Protein AF-A0A9W6TRW9-F1 (afdb_monomer)

Organism: NCBI:txid1490495

Structure (mmCIF, N/CA/C/O backbone):
data_AF-A0A9W6TRW9-F1
#
_entry.id   AF-A0A9W6TRW9-F1
#
loop_
_atom_site.group_PDB
_atom_site.id
_atom_site.type_symbol
_atom_site.label_atom_id
_atom_site.label_alt_id
_atom_site.label_comp_id
_atom_site.label_asym_id
_atom_site.label_entity_id
_atom_site.label_seq_id
_atom_site.pdbx_PDB_ins_code
_atom_site.Cartn_x
_atom_site.Cartn_y
_atom_site.Cartn_z
_atom_site.occupancy
_atom_site.B_iso_or_equiv
_atom_site.auth_s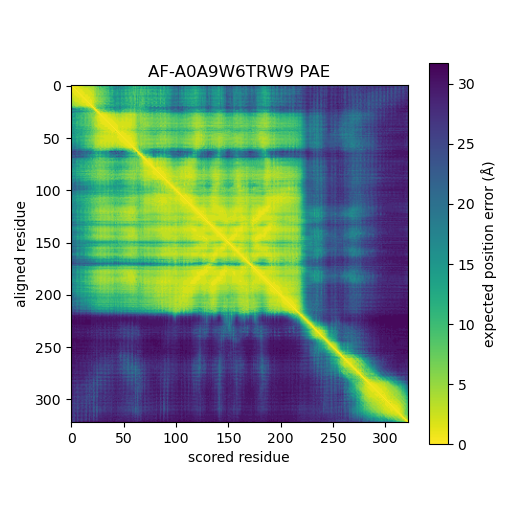eq_id
_atom_site.auth_comp_id
_atom_site.auth_asym_id
_atom_site.auth_atom_id
_atom_site.pdbx_PDB_model_num
ATOM 1 N N . MET A 1 1 ? 39.159 -7.032 -46.837 1.00 85.44 1 MET A N 1
ATOM 2 C CA . MET A 1 1 ? 39.267 -6.800 -45.375 1.00 85.44 1 MET A CA 1
ATOM 3 C C . MET A 1 1 ? 38.241 -5.804 -44.841 1.00 85.44 1 MET A C 1
ATOM 5 O O . MET A 1 1 ? 37.554 -6.158 -43.897 1.00 85.44 1 MET A O 1
ATOM 9 N N . ILE A 1 2 ? 38.084 -4.610 -45.430 1.00 93.81 2 ILE A N 1
ATOM 10 C CA . ILE A 1 2 ? 37.230 -3.541 -44.865 1.00 93.81 2 ILE A CA 1
ATOM 11 C C . ILE A 1 2 ? 35.759 -3.972 -44.709 1.00 93.81 2 ILE A C 1
ATOM 13 O O . ILE A 1 2 ? 35.215 -3.868 -43.620 1.00 93.81 2 ILE A O 1
ATOM 17 N N . ILE A 1 3 ? 35.136 -4.549 -45.741 1.00 91.06 3 ILE A N 1
ATOM 18 C CA . ILE A 1 3 ? 33.719 -4.973 -45.695 1.00 91.06 3 ILE A CA 1
ATOM 19 C C . ILE A 1 3 ? 33.460 -6.014 -44.589 1.00 91.06 3 ILE A C 1
ATOM 21 O O . ILE A 1 3 ? 32.461 -5.935 -43.880 1.00 91.06 3 ILE A O 1
ATOM 25 N N . GLY A 1 4 ? 34.392 -6.951 -44.388 1.00 93.12 4 GLY A N 1
ATOM 26 C CA . GLY A 1 4 ? 34.295 -7.951 -43.319 1.00 93.12 4 GLY A CA 1
ATOM 27 C C . GLY A 1 4 ? 34.366 -7.333 -41.920 1.00 93.12 4 GLY A C 1
ATOM 28 O O . GLY A 1 4 ? 33.622 -7.746 -41.036 1.00 93.12 4 GLY A O 1
ATOM 29 N N . ALA A 1 5 ? 35.191 -6.298 -41.735 1.00 94.69 5 ALA A N 1
ATOM 30 C CA . ALA A 1 5 ? 35.268 -5.566 -40.471 1.00 94.69 5 ALA A CA 1
ATOM 31 C C . ALA A 1 5 ? 33.961 -4.816 -40.151 1.00 94.69 5 ALA A C 1
ATOM 33 O O . ALA A 1 5 ? 33.542 -4.796 -38.998 1.00 94.69 5 ALA A O 1
ATOM 34 N N . TRP A 1 6 ? 33.279 -4.264 -41.162 1.00 96.19 6 TRP A N 1
ATOM 35 C CA . TRP A 1 6 ? 31.978 -3.602 -40.990 1.00 96.19 6 TRP A CA 1
ATOM 36 C C . TRP A 1 6 ? 30.870 -4.577 -40.577 1.00 96.19 6 TRP A C 1
ATOM 38 O O . TRP A 1 6 ? 30.125 -4.298 -39.640 1.00 96.19 6 TRP A O 1
ATOM 48 N N . ILE A 1 7 ? 30.789 -5.739 -41.232 1.00 95.19 7 ILE A N 1
ATOM 49 C CA . ILE A 1 7 ? 29.804 -6.782 -40.895 1.00 95.19 7 ILE A CA 1
ATOM 50 C C . ILE A 1 7 ? 30.050 -7.312 -39.476 1.00 95.19 7 ILE A C 1
ATOM 52 O O . ILE A 1 7 ? 29.107 -7.487 -38.704 1.00 95.19 7 ILE A O 1
ATOM 56 N N . PHE A 1 8 ? 31.318 -7.518 -39.111 1.00 95.38 8 PHE A N 1
ATOM 57 C CA . PHE A 1 8 ? 31.698 -7.977 -37.778 1.00 95.38 8 PHE A CA 1
ATOM 58 C C . PHE A 1 8 ? 31.360 -6.950 -36.688 1.00 95.38 8 PHE A C 1
ATOM 60 O O . PHE A 1 8 ? 30.762 -7.309 -35.674 1.00 95.38 8 PHE A O 1
ATOM 67 N N . ALA A 1 9 ? 31.671 -5.669 -36.914 1.00 94.75 9 ALA A N 1
ATOM 68 C CA . ALA A 1 9 ? 31.323 -4.592 -35.990 1.00 94.75 9 ALA A CA 1
ATOM 69 C C . ALA A 1 9 ? 29.803 -4.492 -35.779 1.00 94.75 9 ALA A C 1
ATOM 71 O O . ALA A 1 9 ? 29.345 -4.442 -34.639 1.00 94.75 9 ALA A O 1
ATOM 72 N N . TYR A 1 10 ? 29.019 -4.556 -36.860 1.00 96.06 10 TYR A N 1
ATOM 73 C CA . TYR A 1 10 ? 27.556 -4.550 -36.792 1.00 96.06 10 TYR A CA 1
ATOM 74 C C . TYR A 1 10 ? 27.000 -5.747 -36.001 1.00 96.06 10 TYR A C 1
ATOM 76 O O . TYR A 1 10 ? 26.107 -5.587 -35.166 1.00 96.06 10 TYR A O 1
ATOM 84 N N . GLY A 1 11 ? 27.569 -6.940 -36.207 1.00 95.69 11 GLY A N 1
ATOM 85 C CA . GLY A 1 11 ? 27.210 -8.142 -35.456 1.00 95.69 11 GLY A CA 1
ATOM 86 C C . GLY A 1 11 ? 27.431 -7.985 -33.950 1.00 95.69 11 GLY A C 1
ATOM 87 O O . GLY A 1 11 ? 26.528 -8.276 -33.166 1.00 95.69 11 GLY A O 1
ATOM 88 N N . ILE A 1 12 ? 28.591 -7.456 -33.539 1.00 96.56 12 ILE A N 1
ATOM 89 C CA . ILE A 1 12 ? 28.892 -7.197 -32.122 1.00 96.56 12 ILE A CA 1
ATOM 90 C C . ILE A 1 12 ? 27.907 -6.189 -31.528 1.00 96.56 12 ILE A C 1
ATOM 92 O O . ILE A 1 12 ? 27.376 -6.434 -30.446 1.00 96.56 12 ILE A O 1
ATOM 96 N N . THR A 1 13 ? 27.619 -5.086 -32.222 1.00 93.38 13 THR A N 1
ATOM 97 C CA . THR A 1 13 ? 26.677 -4.071 -31.726 1.00 93.38 13 THR A CA 1
ATOM 98 C C . THR A 1 13 ? 25.293 -4.661 -31.457 1.00 93.38 13 THR A C 1
ATOM 100 O O . THR A 1 13 ? 24.710 -4.386 -30.409 1.00 93.38 13 THR A O 1
ATOM 103 N N . ASN A 1 14 ? 24.790 -5.523 -32.343 1.00 92.75 14 ASN A N 1
ATOM 104 C CA . ASN A 1 14 ? 23.489 -6.167 -32.159 1.00 92.75 14 ASN A CA 1
ATOM 105 C C . ASN A 1 14 ? 23.480 -7.167 -30.997 1.00 92.75 14 ASN A C 1
ATOM 107 O O . ASN A 1 14 ? 22.511 -7.215 -30.241 1.00 92.75 14 ASN A O 1
ATOM 111 N N . VAL A 1 15 ? 24.558 -7.937 -30.815 1.00 91.88 15 VAL A N 1
ATOM 112 C CA . VAL A 1 15 ? 24.681 -8.866 -29.680 1.00 91.88 15 VAL A CA 1
ATOM 113 C C . VAL A 1 15 ? 24.738 -8.098 -28.361 1.00 91.88 15 VAL A C 1
ATOM 115 O O . VAL A 1 15 ? 24.013 -8.436 -27.427 1.00 91.88 15 VAL A O 1
ATOM 118 N N . VAL A 1 16 ? 25.528 -7.023 -28.289 1.00 87.25 16 VAL A N 1
ATOM 119 C CA . VAL A 1 16 ? 25.596 -6.161 -27.099 1.00 87.25 16 VAL A CA 1
ATOM 120 C C . VAL A 1 16 ? 24.230 -5.535 -26.810 1.00 87.25 16 VAL A C 1
ATOM 122 O O . VAL A 1 16 ? 23.775 -5.582 -25.670 1.00 87.25 16 VAL A O 1
ATOM 125 N N . ALA A 1 17 ? 23.537 -5.021 -27.830 1.00 84.62 17 ALA A N 1
ATOM 126 C CA . ALA A 1 17 ? 22.195 -4.462 -27.683 1.00 84.62 17 ALA A CA 1
ATOM 127 C C . ALA A 1 17 ? 21.163 -5.503 -27.215 1.00 84.62 17 ALA A C 1
ATOM 129 O O . ALA A 1 17 ? 20.260 -5.184 -26.444 1.00 84.62 17 ALA A O 1
ATOM 130 N N . MET A 1 18 ? 21.276 -6.758 -27.651 1.00 84.75 18 MET A N 1
ATOM 131 C CA . MET A 1 18 ? 20.405 -7.836 -27.183 1.00 84.75 18 MET A CA 1
ATOM 132 C C . MET A 1 18 ? 20.672 -8.167 -25.711 1.00 84.75 18 MET A C 1
ATOM 134 O O . MET A 1 18 ? 19.731 -8.260 -24.926 1.00 84.75 18 MET A O 1
ATOM 138 N N . VAL A 1 19 ? 21.942 -8.293 -25.316 1.00 80.12 19 VAL A N 1
ATOM 139 C CA . VAL A 1 19 ? 22.332 -8.608 -23.931 1.00 80.12 19 VAL A CA 1
ATOM 140 C C . VAL A 1 19 ? 21.886 -7.512 -22.961 1.00 80.12 19 VAL A C 1
ATOM 142 O O . VAL A 1 19 ? 21.356 -7.817 -21.892 1.00 80.12 19 VAL A O 1
ATOM 145 N N . THR A 1 20 ? 22.029 -6.238 -23.333 1.00 75.06 20 THR A N 1
ATOM 146 C CA . THR A 1 20 ? 21.571 -5.120 -22.492 1.00 75.06 20 THR A CA 1
ATOM 147 C C . THR A 1 20 ? 20.046 -5.057 -22.387 1.00 75.06 20 THR A C 1
ATOM 149 O O . THR A 1 20 ? 19.524 -4.757 -21.314 1.00 75.06 20 THR A O 1
ATOM 152 N N . ASN A 1 21 ? 19.317 -5.400 -23.455 1.00 72.25 21 ASN A N 1
ATOM 153 C CA . ASN A 1 21 ? 17.853 -5.457 -23.431 1.00 72.25 21 ASN A CA 1
ATOM 154 C C . ASN A 1 21 ? 17.305 -6.632 -22.606 1.00 72.25 21 ASN A C 1
ATOM 156 O O . ASN A 1 21 ? 16.273 -6.481 -21.951 1.00 72.25 21 ASN A O 1
ATOM 160 N N . LEU A 1 22 ? 17.985 -7.783 -22.595 1.00 67.75 22 LEU A N 1
ATOM 161 C CA . LEU A 1 22 ? 17.551 -8.956 -21.825 1.00 67.75 22 LEU A CA 1
ATOM 162 C C . LEU A 1 22 ? 17.664 -8.744 -20.307 1.00 67.75 22 LEU A C 1
ATOM 164 O O . LEU A 1 22 ? 16.814 -9.227 -19.564 1.00 67.75 22 LEU A O 1
ATOM 168 N N . ASN A 1 23 ? 18.650 -7.967 -19.850 1.00 64.88 23 ASN A N 1
ATOM 169 C CA . ASN A 1 23 ? 18.935 -7.778 -18.421 1.00 64.88 23 ASN A CA 1
ATOM 170 C C . ASN A 1 23 ? 18.448 -6.440 -17.843 1.00 64.88 23 ASN A C 1
ATOM 172 O O . ASN A 1 23 ? 18.835 -6.062 -16.735 1.00 64.88 23 ASN A O 1
ATOM 176 N N . GLY A 1 24 ? 17.563 -5.724 -18.542 1.00 64.06 24 GLY A N 1
ATOM 177 C CA . GLY A 1 24 ? 17.162 -4.371 -18.153 1.00 64.06 24 GLY A CA 1
ATOM 178 C C . GLY A 1 24 ? 16.620 -4.232 -16.719 1.00 64.06 24 GLY A C 1
ATOM 179 O O . GLY A 1 24 ? 16.828 -3.191 -16.101 1.00 64.06 24 GLY A O 1
ATOM 180 N N . SER A 1 25 ? 15.944 -5.242 -16.148 1.00 61.78 25 SER A N 1
ATOM 181 C CA . SER A 1 25 ? 15.482 -5.178 -14.745 1.00 61.78 25 SER A CA 1
ATOM 182 C C . SER A 1 25 ? 16.596 -5.387 -13.727 1.00 61.78 25 SER A C 1
ATOM 184 O O . SER A 1 25 ? 16.599 -4.730 -12.687 1.00 61.78 25 SER A O 1
ATOM 186 N N . ASP A 1 26 ? 17.532 -6.282 -14.025 1.00 67.62 26 ASP A N 1
ATOM 187 C CA . ASP A 1 26 ? 18.595 -6.665 -13.101 1.00 67.62 26 ASP A CA 1
ATOM 188 C C . ASP A 1 26 ? 19.657 -5.573 -13.021 1.00 67.62 26 ASP A C 1
ATOM 190 O O . ASP A 1 26 ? 20.062 -5.202 -11.920 1.00 67.62 26 ASP A O 1
ATOM 194 N N . SER A 1 27 ? 19.992 -4.954 -14.157 1.00 71.06 27 SER A N 1
ATOM 195 C CA . SER A 1 27 ? 20.870 -3.782 -14.190 1.00 71.06 27 SER A CA 1
ATOM 196 C C . SER A 1 27 ? 20.275 -2.588 -13.436 1.00 71.06 27 SER A C 1
ATOM 198 O O . SER A 1 27 ? 20.997 -1.893 -12.731 1.00 71.06 27 SER A O 1
ATOM 200 N N . ARG A 1 28 ? 18.955 -2.352 -13.511 1.00 73.88 28 ARG A N 1
ATOM 201 C CA . ARG A 1 28 ? 18.306 -1.252 -12.765 1.00 73.88 28 ARG A CA 1
ATOM 202 C C . ARG A 1 28 ? 18.366 -1.447 -11.255 1.00 73.88 28 ARG A C 1
ATOM 204 O O . ARG A 1 28 ? 18.598 -0.487 -10.526 1.00 73.88 28 ARG A O 1
ATOM 211 N N . PHE A 1 29 ? 18.130 -2.671 -10.791 1.00 76.81 29 PHE A N 1
ATOM 212 C CA . PHE A 1 29 ? 18.239 -2.984 -9.372 1.00 76.81 29 PHE A CA 1
ATOM 213 C C . PHE A 1 29 ? 19.679 -2.821 -8.880 1.00 76.81 29 PHE A C 1
ATOM 215 O O . PHE A 1 29 ? 19.882 -2.228 -7.826 1.00 76.81 29 PHE A O 1
ATOM 222 N N . GLN A 1 30 ? 20.657 -3.301 -9.655 1.00 79.56 30 GLN A N 1
ATOM 223 C CA . GLN A 1 30 ? 22.079 -3.130 -9.348 1.00 79.56 30 GLN A CA 1
ATOM 224 C C . GLN A 1 30 ? 22.444 -1.649 -9.224 1.00 79.56 30 GLN A C 1
ATOM 226 O O . GLN A 1 30 ? 22.891 -1.243 -8.161 1.00 79.56 30 GLN A O 1
ATOM 231 N N . LEU A 1 31 ? 22.108 -0.827 -10.224 1.00 83.38 31 LEU A N 1
ATOM 232 C CA . LEU A 1 31 ? 22.357 0.620 -10.183 1.00 83.38 31 LEU A CA 1
ATOM 233 C C . LEU A 1 31 ? 21.733 1.288 -8.953 1.00 83.38 31 LEU A C 1
ATOM 235 O O . LEU A 1 31 ? 22.370 2.107 -8.297 1.00 83.38 31 LEU A O 1
ATOM 239 N N . ARG A 1 32 ? 20.492 0.925 -8.599 1.00 83.75 32 ARG A N 1
ATOM 240 C CA . ARG A 1 32 ? 19.854 1.475 -7.397 1.00 83.75 32 ARG A CA 1
ATOM 241 C C . ARG A 1 32 ? 20.490 1.005 -6.097 1.00 83.75 32 ARG A C 1
ATOM 243 O O . ARG A 1 32 ? 20.528 1.782 -5.148 1.00 83.75 32 ARG A O 1
ATOM 250 N N . MET A 1 33 ? 20.961 -0.236 -6.045 1.00 86.00 33 MET A N 1
ATOM 251 C CA . MET A 1 33 ? 21.686 -0.768 -4.896 1.00 86.00 33 MET A CA 1
ATOM 252 C C . MET A 1 33 ? 23.055 -0.095 -4.745 1.00 86.00 33 MET A C 1
ATOM 254 O O . MET A 1 33 ? 23.458 0.181 -3.619 1.00 86.00 33 MET A O 1
ATOM 258 N N . ASP A 1 34 ? 23.730 0.217 -5.852 1.00 89.50 34 ASP A N 1
ATOM 259 C CA . ASP A 1 34 ? 25.002 0.944 -5.862 1.00 89.50 34 ASP A CA 1
ATOM 260 C C . ASP A 1 34 ? 24.813 2.372 -5.334 1.00 89.50 34 ASP A C 1
ATOM 262 O O . ASP A 1 34 ? 25.431 2.732 -4.337 1.00 89.50 34 ASP A O 1
ATOM 266 N N . GLU A 1 35 ? 23.855 3.133 -5.881 1.00 91.81 35 GLU A N 1
ATOM 267 C CA . GLU A 1 35 ? 23.514 4.477 -5.376 1.00 91.81 35 GLU A CA 1
ATOM 268 C C . GLU A 1 35 ? 23.162 4.472 -3.878 1.00 91.81 35 GLU A C 1
ATOM 270 O O . GLU A 1 35 ? 23.507 5.388 -3.129 1.00 91.81 35 GLU A O 1
ATOM 275 N N . LEU A 1 36 ? 22.447 3.437 -3.429 1.00 90.94 36 LEU A N 1
ATOM 276 C CA . LEU A 1 36 ? 22.091 3.272 -2.028 1.00 90.94 36 LEU A CA 1
ATOM 277 C C . LEU A 1 36 ? 23.326 2.973 -1.170 1.00 90.94 36 LEU A C 1
ATOM 279 O O . LEU A 1 36 ? 23.458 3.536 -0.087 1.00 90.94 36 LEU A O 1
ATOM 283 N N . ASN A 1 37 ? 24.223 2.097 -1.628 1.00 92.56 37 ASN A N 1
ATOM 284 C CA . ASN A 1 37 ? 25.473 1.802 -0.932 1.00 92.56 37 ASN A CA 1
ATOM 285 C C . ASN A 1 37 ? 26.332 3.061 -0.793 1.00 92.56 37 ASN A C 1
ATOM 287 O O . ASN A 1 37 ? 26.757 3.353 0.325 1.00 92.56 37 ASN A O 1
ATOM 291 N N . ASP A 1 38 ? 26.478 3.836 -1.869 1.00 94.69 38 ASP A N 1
ATOM 292 C CA . ASP A 1 38 ? 27.197 5.111 -1.865 1.00 94.69 38 ASP A CA 1
ATOM 293 C C . ASP A 1 38 ? 26.586 6.085 -0.847 1.00 94.69 38 ASP A C 1
ATOM 295 O O . ASP A 1 38 ? 27.295 6.703 -0.052 1.00 94.69 38 ASP A O 1
ATOM 299 N N . TYR A 1 39 ? 25.251 6.183 -0.801 1.00 95.06 39 TYR A N 1
ATOM 300 C CA . TYR A 1 39 ? 24.548 7.010 0.183 1.00 95.06 39 TYR A CA 1
ATOM 301 C C . TYR A 1 39 ? 24.800 6.549 1.627 1.00 95.06 39 TYR A C 1
ATOM 303 O O . TYR A 1 39 ? 25.084 7.368 2.505 1.00 95.06 39 TYR A O 1
ATOM 311 N N . MET A 1 40 ? 24.687 5.244 1.890 1.00 94.81 40 MET A N 1
ATOM 312 C CA . MET A 1 40 ? 24.887 4.671 3.225 1.00 94.81 40 MET A CA 1
ATOM 313 C C . MET A 1 40 ? 26.333 4.828 3.707 1.00 94.81 40 MET A C 1
ATOM 315 O O . MET A 1 40 ? 26.567 4.998 4.906 1.00 94.81 40 MET A O 1
ATOM 319 N N . GLU A 1 41 ? 27.292 4.756 2.786 1.00 95.19 41 GLU A N 1
ATOM 320 C CA . GLU A 1 41 ? 28.709 4.972 3.053 1.00 95.19 41 GLU A CA 1
ATOM 321 C C . GLU A 1 41 ? 29.005 6.444 3.334 1.00 95.19 41 GLU A C 1
ATOM 323 O O . GLU A 1 41 ? 29.558 6.751 4.386 1.00 95.19 41 GLU A O 1
ATOM 328 N N . ALA A 1 42 ? 28.537 7.356 2.477 1.00 96.56 42 ALA A N 1
ATOM 329 C CA . ALA A 1 42 ? 28.720 8.797 2.647 1.00 96.56 42 ALA A CA 1
ATOM 330 C C . ALA A 1 42 ? 28.089 9.350 3.939 1.00 96.56 42 ALA A C 1
ATOM 332 O O . ALA A 1 42 ? 28.503 10.395 4.439 1.00 96.56 42 ALA A O 1
ATOM 333 N N . ARG A 1 43 ? 27.062 8.675 4.473 1.00 96.44 43 ARG A N 1
ATOM 334 C CA . ARG A 1 43 ? 26.412 9.011 5.751 1.00 96.44 43 ARG A CA 1
ATOM 335 C C . ARG A 1 43 ? 26.925 8.202 6.940 1.00 96.44 43 ARG A C 1
ATOM 337 O O . ARG A 1 43 ? 26.381 8.356 8.028 1.00 96.44 43 ARG A O 1
ATOM 344 N N . GLU A 1 44 ? 27.926 7.349 6.731 1.00 95.56 44 GLU A N 1
ATOM 345 C CA . GLU A 1 44 ? 28.546 6.512 7.763 1.00 95.56 44 GLU A CA 1
ATOM 346 C C . GLU A 1 44 ? 27.523 5.700 8.576 1.00 95.56 44 GLU A C 1
ATOM 348 O O . GLU A 1 44 ? 27.650 5.521 9.787 1.00 95.56 44 GLU A O 1
ATOM 353 N N . LEU A 1 45 ? 26.486 5.173 7.911 1.00 95.38 45 LEU A N 1
ATOM 354 C CA . LEU A 1 45 ? 25.409 4.482 8.622 1.00 95.38 45 LEU A CA 1
ATOM 355 C C . LEU A 1 45 ? 25.927 3.213 9.328 1.00 95.38 45 LEU A C 1
ATOM 357 O O . LEU A 1 45 ? 26.770 2.512 8.753 1.00 95.38 45 LEU A O 1
ATOM 361 N N . PRO A 1 46 ? 25.400 2.853 10.513 1.00 95.25 46 PRO A N 1
ATOM 362 C CA . PRO A 1 46 ? 25.757 1.614 11.201 1.00 95.25 46 PRO A CA 1
ATOM 363 C C . PRO A 1 46 ? 25.448 0.365 10.367 1.00 95.25 46 PRO A C 1
ATOM 365 O O . PRO A 1 46 ? 24.462 0.321 9.631 1.00 95.25 46 PRO A O 1
ATOM 368 N N . MET A 1 47 ? 26.251 -0.693 10.526 1.00 90.19 47 MET A N 1
ATOM 369 C CA . MET A 1 47 ? 26.129 -1.925 9.730 1.00 90.19 47 MET A CA 1
ATOM 370 C C . MET A 1 47 ? 24.751 -2.598 9.841 1.00 90.19 47 MET A C 1
ATOM 372 O O . MET A 1 47 ? 24.262 -3.141 8.853 1.00 90.19 47 MET A O 1
ATOM 376 N N . GLN A 1 48 ? 24.114 -2.528 11.016 1.00 88.75 48 GLN A N 1
ATOM 377 C CA . GLN A 1 48 ? 22.762 -3.058 11.242 1.00 88.75 48 GLN A CA 1
ATOM 378 C C . GLN A 1 48 ? 21.734 -2.368 10.339 1.00 88.75 48 GLN A C 1
ATOM 380 O O . GLN A 1 48 ? 21.065 -3.035 9.556 1.00 88.75 48 GLN A O 1
ATOM 385 N N . LEU A 1 49 ? 21.709 -1.033 10.340 1.00 88.25 49 LEU A N 1
ATOM 386 C CA . LEU A 1 49 ? 20.801 -0.262 9.493 1.00 88.25 49 LEU A CA 1
ATOM 387 C C . LEU A 1 49 ? 21.083 -0.497 8.001 1.00 88.25 49 LEU A C 1
ATOM 389 O O . LEU A 1 49 ? 20.159 -0.629 7.205 1.00 88.25 49 LEU A O 1
ATOM 393 N N . ARG A 1 50 ? 22.359 -0.627 7.603 1.00 90.69 50 ARG A N 1
ATOM 394 C CA . ARG A 1 50 ? 22.701 -0.969 6.209 1.00 90.69 50 ARG A CA 1
ATOM 395 C C . ARG A 1 50 ? 22.127 -2.322 5.789 1.00 90.69 50 ARG A C 1
ATOM 397 O O . ARG A 1 50 ? 21.721 -2.475 4.641 1.00 90.69 50 ARG A O 1
ATOM 404 N N . TYR A 1 51 ? 22.134 -3.311 6.682 1.00 87.25 51 TYR A N 1
ATOM 405 C CA . TYR A 1 51 ? 21.540 -4.618 6.408 1.00 87.25 51 TYR A CA 1
ATOM 406 C C . TYR A 1 51 ? 20.025 -4.503 6.219 1.00 87.25 51 TYR A C 1
ATOM 408 O O . TYR A 1 51 ? 19.522 -4.952 5.192 1.00 87.25 51 TYR A O 1
ATOM 416 N N . GLU A 1 52 ? 19.333 -3.829 7.140 1.00 85.44 52 GLU A N 1
ATOM 417 C CA . GLU A 1 52 ? 17.879 -3.623 7.087 1.00 85.44 52 GLU A CA 1
ATOM 418 C C . GLU A 1 52 ? 17.443 -2.927 5.792 1.00 85.44 52 GLU A C 1
ATOM 420 O O . GLU A 1 52 ? 16.524 -3.384 5.112 1.00 85.44 52 GLU A O 1
ATOM 425 N N . ILE A 1 53 ? 18.151 -1.869 5.386 1.00 88.75 53 ILE A N 1
ATOM 426 C CA . ILE A 1 53 ? 17.850 -1.148 4.144 1.00 88.75 53 ILE A CA 1
ATOM 427 C C . ILE A 1 53 ? 18.037 -2.068 2.924 1.00 88.75 53 ILE A C 1
ATOM 429 O O . ILE A 1 53 ? 17.179 -2.105 2.037 1.00 88.75 53 ILE A O 1
ATOM 433 N N . ARG A 1 54 ? 19.136 -2.833 2.852 1.00 88.19 54 ARG A N 1
ATOM 434 C CA . ARG A 1 54 ? 19.366 -3.758 1.727 1.00 88.19 54 ARG A CA 1
ATOM 435 C C . ARG A 1 54 ? 18.328 -4.869 1.682 1.00 88.19 54 ARG A C 1
ATOM 437 O O . ARG A 1 54 ? 17.864 -5.208 0.594 1.00 88.19 54 ARG A O 1
ATOM 444 N N . GLU A 1 55 ? 17.966 -5.420 2.837 1.00 84.00 55 GLU A N 1
ATOM 445 C CA . GLU A 1 55 ? 16.934 -6.447 2.948 1.00 84.00 55 GLU A CA 1
ATOM 446 C C . GLU A 1 55 ? 15.581 -5.901 2.481 1.00 84.00 55 GLU A C 1
ATOM 448 O O . GLU A 1 55 ? 14.917 -6.529 1.656 1.00 84.00 55 GLU A O 1
ATOM 453 N N . PHE A 1 56 ? 15.211 -4.692 2.915 1.00 84.81 56 PHE A N 1
ATOM 454 C CA . PHE A 1 56 ? 14.000 -4.017 2.460 1.00 84.81 56 PHE A CA 1
ATOM 455 C C . PHE A 1 56 ? 13.978 -3.859 0.937 1.00 84.81 56 PHE A C 1
ATOM 457 O O . PHE A 1 56 ? 13.007 -4.264 0.301 1.00 84.81 56 PHE A O 1
ATOM 464 N N . TYR A 1 57 ? 15.047 -3.337 0.328 1.00 79.81 57 TYR A N 1
ATOM 465 C CA . TYR A 1 57 ? 15.116 -3.167 -1.128 1.00 79.81 57 TYR A CA 1
ATOM 466 C C . TYR A 1 57 ? 15.107 -4.503 -1.879 1.00 79.81 57 TYR A C 1
ATOM 468 O O . TYR A 1 57 ? 14.504 -4.608 -2.948 1.00 79.81 57 TYR A O 1
ATOM 476 N N . PHE A 1 58 ? 15.744 -5.538 -1.332 1.00 80.50 58 PHE A N 1
ATOM 477 C CA . PHE A 1 58 ? 15.719 -6.880 -1.906 1.00 80.50 58 PHE A CA 1
ATOM 478 C C . PHE A 1 58 ? 14.313 -7.494 -1.858 1.00 80.50 58 PHE A C 1
ATOM 480 O O . PHE A 1 58 ? 13.839 -8.035 -2.857 1.00 80.50 58 PHE A O 1
ATOM 487 N N . ASN A 1 59 ? 13.607 -7.350 -0.737 1.00 77.81 59 ASN A N 1
ATOM 488 C CA . ASN A 1 59 ? 12.232 -7.824 -0.583 1.00 77.81 59 ASN A CA 1
ATOM 489 C C . ASN A 1 59 ? 11.252 -7.001 -1.436 1.00 77.81 59 ASN A C 1
ATOM 491 O O . ASN A 1 59 ? 10.383 -7.565 -2.103 1.00 77.81 59 ASN A O 1
ATOM 495 N N . ALA A 1 60 ? 11.455 -5.685 -1.519 1.00 73.81 60 ALA A N 1
ATOM 496 C CA . ALA A 1 60 ? 10.702 -4.797 -2.397 1.00 73.81 60 ALA A CA 1
ATOM 497 C C . ALA A 1 60 ? 10.927 -5.114 -3.883 1.00 73.81 60 ALA A C 1
ATOM 499 O O . ALA A 1 60 ? 9.995 -4.995 -4.671 1.00 73.81 60 ALA A O 1
ATOM 500 N N . ARG A 1 61 ? 12.115 -5.597 -4.281 1.00 71.69 61 ARG A N 1
ATOM 501 C CA . ARG A 1 61 ? 12.364 -6.102 -5.645 1.00 71.69 61 ARG A CA 1
ATOM 502 C C . ARG A 1 61 ? 11.491 -7.314 -5.980 1.00 71.69 61 ARG A C 1
ATOM 504 O O . ARG A 1 61 ? 11.038 -7.449 -7.114 1.00 71.69 61 ARG A O 1
ATOM 511 N N . ILE A 1 62 ? 11.290 -8.213 -5.014 1.00 62.56 62 ILE A N 1
ATOM 512 C CA . ILE A 1 62 ? 10.451 -9.414 -5.172 1.00 62.56 62 ILE A CA 1
ATOM 513 C C . ILE A 1 62 ? 8.961 -9.036 -5.210 1.00 62.56 62 ILE A C 1
ATOM 515 O O . ILE A 1 62 ? 8.143 -9.787 -5.746 1.00 62.56 62 ILE A O 1
ATOM 519 N N . SER A 1 63 ? 8.599 -7.865 -4.680 1.00 62.31 63 SER A N 1
ATOM 520 C CA . SER A 1 63 ? 7.255 -7.313 -4.805 1.00 62.31 63 SER A CA 1
ATOM 521 C C . SER A 1 63 ? 6.891 -7.028 -6.266 1.00 62.31 63 SER A C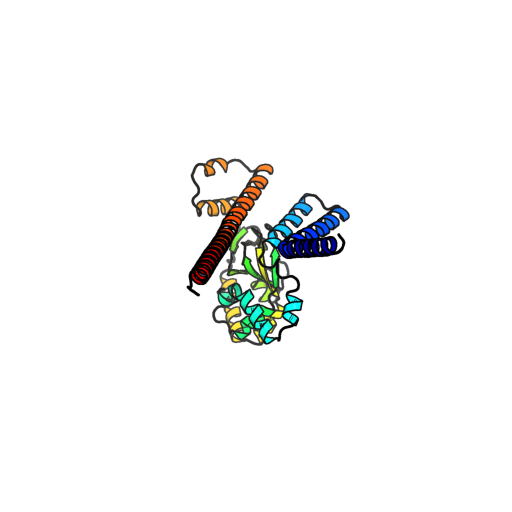 1
ATOM 523 O O . SER A 1 63 ? 7.696 -6.511 -7.046 1.00 62.31 63 SER A O 1
ATOM 525 N N . ALA A 1 64 ? 5.649 -7.351 -6.642 1.00 52.78 64 ALA A N 1
ATOM 526 C CA . ALA A 1 64 ? 5.147 -7.281 -8.018 1.00 52.78 64 ALA A CA 1
ATOM 527 C C . ALA A 1 64 ? 5.281 -5.885 -8.667 1.00 52.78 64 ALA A C 1
ATOM 529 O O . ALA A 1 64 ? 5.332 -5.776 -9.893 1.00 52.78 64 ALA A O 1
ATOM 530 N N . GLU A 1 65 ? 5.388 -4.826 -7.861 1.00 54.62 65 GLU A N 1
ATOM 531 C CA . GLU A 1 65 ? 5.443 -3.429 -8.301 1.00 54.62 65 GLU A CA 1
ATOM 532 C C . GLU A 1 65 ? 6.857 -2.912 -8.614 1.00 54.62 65 GLU A C 1
ATOM 534 O O . GLU A 1 65 ? 6.999 -1.878 -9.265 1.00 54.62 65 GLU A O 1
ATOM 539 N N . SER A 1 66 ? 7.920 -3.664 -8.288 1.00 53.78 66 SER A N 1
ATOM 540 C CA . SER A 1 66 ? 9.307 -3.304 -8.651 1.00 53.78 66 SER A CA 1
ATOM 541 C C . SER A 1 66 ? 9.519 -3.140 -10.166 1.00 53.78 66 SER A C 1
ATOM 543 O O . SER A 1 66 ? 10.527 -2.571 -10.595 1.00 53.78 66 SER A O 1
ATOM 545 N N . LYS A 1 67 ? 8.593 -3.646 -10.989 1.00 57.12 67 LYS A N 1
ATOM 546 C CA . LYS A 1 67 ? 8.624 -3.530 -12.452 1.00 57.12 67 LYS A CA 1
ATOM 547 C C . LYS A 1 67 ? 7.891 -2.290 -12.988 1.00 57.12 67 LYS A C 1
ATOM 549 O O . LYS A 1 67 ? 8.085 -1.967 -14.157 1.00 57.12 67 LYS A O 1
ATOM 554 N N . LEU A 1 68 ? 7.101 -1.580 -12.175 1.00 61.44 68 LEU A N 1
ATOM 555 C CA . LEU A 1 68 ? 6.225 -0.475 -12.603 1.00 61.44 68 LEU A CA 1
ATOM 556 C C . LEU A 1 68 ? 6.901 0.904 -12.505 1.00 61.44 68 LEU A C 1
ATOM 558 O O . LEU A 1 68 ? 6.366 1.869 -11.956 1.00 61.44 68 LEU A O 1
ATOM 562 N N . VAL A 1 69 ? 8.105 1.025 -13.064 1.00 57.16 69 VAL A N 1
ATOM 563 C CA . VAL A 1 69 ? 8.805 2.316 -13.121 1.00 57.16 69 VAL A CA 1
ATOM 564 C C . VAL A 1 69 ? 8.019 3.278 -14.022 1.00 57.16 69 VAL A C 1
ATOM 566 O O . VAL A 1 69 ? 7.752 2.965 -15.178 1.00 57.16 69 VAL A O 1
ATOM 569 N N . ASN A 1 70 ? 7.703 4.473 -13.511 1.00 63.19 70 ASN A N 1
ATOM 570 C CA . ASN A 1 70 ? 6.905 5.515 -14.176 1.00 63.19 70 ASN A CA 1
ATOM 571 C C . ASN A 1 70 ? 5.405 5.213 -14.357 1.00 63.19 70 ASN A C 1
ATOM 573 O O . ASN A 1 70 ? 4.785 5.838 -15.218 1.00 63.19 70 ASN A O 1
ATOM 577 N N . GLU A 1 71 ? 4.793 4.345 -13.545 1.00 75.19 71 GLU A N 1
ATOM 578 C CA . GLU A 1 71 ? 3.346 4.080 -13.624 1.00 75.19 71 GLU A CA 1
ATOM 579 C C . GLU A 1 71 ? 2.517 5.373 -13.684 1.00 75.19 71 GLU A C 1
ATOM 581 O O . GLU A 1 71 ? 1.678 5.526 -14.563 1.00 75.19 71 GLU A O 1
ATOM 586 N N . GLY A 1 72 ? 2.830 6.367 -12.846 1.00 74.50 72 GLY A N 1
ATOM 587 C CA . GLY A 1 72 ? 2.138 7.659 -12.870 1.00 74.50 72 GLY A CA 1
ATOM 588 C C . GLY A 1 72 ? 2.215 8.402 -14.213 1.00 74.50 72 GLY A C 1
ATOM 589 O O . GLY A 1 72 ? 1.232 9.024 -14.609 1.00 74.50 72 GLY A O 1
ATOM 590 N N . LYS A 1 73 ? 3.340 8.317 -14.942 1.00 80.88 73 LYS A N 1
ATOM 591 C CA . LYS A 1 73 ? 3.484 8.939 -16.274 1.00 80.88 73 LYS A CA 1
ATOM 592 C C . LYS A 1 73 ? 2.694 8.168 -17.326 1.00 80.88 73 LYS A C 1
ATOM 594 O O . LYS A 1 73 ? 1.968 8.782 -18.093 1.00 80.88 73 LYS A O 1
ATOM 599 N N . ILE A 1 74 ? 2.784 6.838 -17.299 1.00 84.69 74 ILE A N 1
ATOM 600 C CA . ILE A 1 74 ? 2.046 5.953 -18.211 1.00 84.69 74 ILE A CA 1
ATOM 601 C C . ILE A 1 74 ? 0.539 6.142 -18.013 1.00 84.69 74 ILE A C 1
ATOM 603 O O . ILE A 1 74 ? -0.207 6.320 -18.969 1.00 84.69 74 ILE A O 1
ATOM 607 N N . LEU A 1 75 ? 0.080 6.168 -16.760 1.00 84.25 75 LEU A N 1
ATOM 608 C CA . LEU A 1 75 ? -1.322 6.402 -16.442 1.00 84.25 75 LEU A CA 1
ATOM 609 C C . LEU A 1 75 ? -1.786 7.776 -16.936 1.00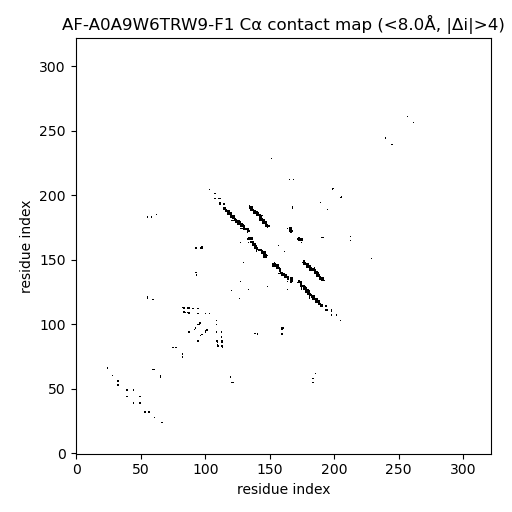 84.25 75 LEU A C 1
ATOM 611 O O . LEU A 1 75 ? -2.907 7.879 -17.426 1.00 84.25 75 LEU A O 1
ATOM 615 N N . ALA A 1 76 ? -0.944 8.811 -16.859 1.00 85.25 76 ALA A N 1
ATOM 616 C CA . ALA A 1 76 ? -1.286 10.157 -17.320 1.00 85.25 76 ALA A CA 1
ATOM 617 C C . ALA A 1 76 ? -1.540 10.259 -18.838 1.00 85.25 76 ALA A C 1
ATOM 619 O O . ALA A 1 76 ? -2.270 11.156 -19.253 1.00 85.25 76 ALA A O 1
ATOM 620 N N . GLU A 1 77 ? -1.007 9.341 -19.652 1.00 89.44 77 GLU A N 1
ATOM 621 C CA . GLU A 1 77 ? -1.276 9.276 -21.099 1.00 89.44 77 GLU A CA 1
ATOM 622 C C . GLU A 1 77 ? -2.706 8.805 -21.415 1.00 89.44 77 GLU A C 1
ATOM 624 O O . GLU A 1 77 ? -3.222 9.031 -22.511 1.00 89.44 77 GLU A O 1
ATOM 629 N N . PHE A 1 78 ? -3.385 8.175 -20.451 1.00 90.12 78 PHE A N 1
ATOM 630 C CA . PHE A 1 78 ? -4.728 7.641 -20.633 1.00 90.12 78 PHE A CA 1
ATOM 631 C C . PHE A 1 78 ? -5.834 8.593 -20.152 1.00 90.12 78 PHE A C 1
ATOM 633 O O . PHE A 1 78 ? -5.704 9.353 -19.184 1.00 90.12 78 PHE A O 1
ATOM 640 N N . SER A 1 79 ? -7.004 8.480 -20.791 1.00 92.50 79 SER A N 1
ATOM 641 C CA . SER A 1 79 ? -8.221 9.181 -20.365 1.00 92.50 79 SER A CA 1
ATOM 642 C C . SER A 1 79 ? -8.608 8.820 -18.923 1.00 92.50 79 SER A C 1
ATOM 644 O O . SER A 1 79 ? -8.291 7.740 -18.420 1.00 92.50 79 SER A O 1
ATOM 646 N N . ALA A 1 80 ? -9.326 9.718 -18.239 1.00 86.56 80 ALA A N 1
ATOM 647 C CA . ALA A 1 80 ? -9.712 9.527 -16.835 1.00 86.56 80 ALA A CA 1
ATOM 648 C C . ALA A 1 80 ? -10.477 8.212 -16.591 1.00 86.56 80 ALA A C 1
ATOM 650 O O . ALA A 1 80 ? -10.223 7.510 -15.610 1.00 86.56 80 ALA A O 1
ATOM 651 N N . LEU A 1 81 ? -11.363 7.835 -17.519 1.00 87.19 81 LEU A N 1
ATOM 652 C CA . LEU A 1 81 ? -12.109 6.582 -17.433 1.00 87.19 81 LEU A CA 1
ATOM 653 C C . LEU A 1 81 ? -11.187 5.361 -17.540 1.00 87.19 81 LEU A C 1
ATOM 655 O O . LEU A 1 81 ? -11.343 4.403 -16.786 1.00 87.19 81 LEU A O 1
ATOM 659 N N . LEU A 1 82 ? -10.220 5.389 -18.460 1.00 89.69 82 LEU A N 1
ATOM 660 C CA . LEU A 1 82 ? -9.311 4.266 -18.666 1.00 89.69 82 LEU A CA 1
ATOM 661 C C . LEU A 1 82 ? -8.346 4.107 -17.485 1.00 89.69 82 LEU A C 1
ATOM 663 O O . LEU A 1 82 ? -8.166 2.990 -17.009 1.00 89.69 82 LEU A O 1
ATOM 667 N N . ARG A 1 83 ? -7.843 5.216 -16.926 1.00 90.00 83 ARG A N 1
ATOM 668 C CA . ARG A 1 83 ? -7.098 5.206 -15.656 1.00 90.00 83 ARG A CA 1
ATOM 669 C C . ARG A 1 83 ? -7.893 4.552 -14.530 1.00 90.00 83 ARG A C 1
ATOM 671 O O . ARG A 1 83 ? -7.363 3.699 -13.827 1.00 90.00 83 ARG A O 1
ATOM 678 N N . SER A 1 84 ? -9.169 4.917 -14.391 1.00 86.50 84 SER A N 1
ATOM 679 C CA . SER A 1 84 ? -10.054 4.356 -13.360 1.00 86.50 84 SER A CA 1
ATOM 680 C C . SER A 1 84 ? -10.215 2.843 -13.513 1.00 86.50 84 SER A C 1
ATOM 682 O O . SER A 1 84 ? -10.122 2.102 -12.538 1.00 86.50 84 SER A O 1
ATOM 684 N N . LYS A 1 85 ? -10.409 2.369 -14.751 1.00 88.00 85 LYS A N 1
ATOM 685 C CA . LYS A 1 85 ? -10.531 0.937 -15.060 1.00 88.00 85 LYS A CA 1
ATOM 686 C C . LYS A 1 85 ? -9.242 0.167 -14.774 1.00 88.00 85 LYS A C 1
ATOM 688 O O . LYS A 1 85 ? -9.310 -0.919 -14.208 1.00 88.00 85 LYS A O 1
ATOM 693 N N . ILE A 1 86 ? -8.084 0.726 -15.134 1.00 89.56 86 ILE A N 1
ATOM 694 C CA . ILE A 1 86 ? -6.776 0.116 -14.855 1.00 89.56 86 ILE A CA 1
ATOM 695 C C . ILE A 1 86 ? -6.552 0.025 -13.343 1.00 89.56 86 ILE A C 1
ATOM 697 O O . ILE A 1 86 ? -6.260 -1.054 -12.833 1.00 89.56 86 ILE A O 1
ATOM 701 N N . ALA A 1 87 ? -6.765 1.123 -12.615 1.00 86.69 87 ALA A N 1
ATOM 702 C CA . ALA A 1 87 ? -6.616 1.146 -11.165 1.00 86.69 87 ALA A CA 1
ATOM 703 C C . ALA A 1 87 ? -7.544 0.133 -10.482 1.00 86.69 87 ALA A C 1
ATOM 705 O O . ALA A 1 87 ? -7.125 -0.570 -9.562 1.00 86.69 87 ALA A O 1
ATOM 706 N N . PHE A 1 88 ? -8.789 0.013 -10.947 1.00 87.50 88 PHE A N 1
ATOM 707 C CA . PHE A 1 88 ? -9.722 -0.990 -10.444 1.00 87.50 88 PHE A CA 1
ATOM 708 C C . PHE A 1 88 ? -9.236 -2.417 -10.717 1.00 87.50 88 PHE A C 1
ATOM 710 O O . PHE A 1 88 ? -9.259 -3.239 -9.809 1.00 87.50 88 PHE A O 1
ATOM 717 N N . ALA A 1 89 ? -8.734 -2.703 -11.922 1.00 86.75 89 ALA A N 1
ATOM 718 C CA . ALA A 1 89 ? -8.205 -4.022 -12.268 1.00 86.75 89 ALA A CA 1
ATOM 719 C C . ALA A 1 89 ? -6.992 -4.418 -11.406 1.00 86.75 89 ALA A C 1
ATOM 721 O O . ALA A 1 89 ? -6.897 -5.563 -10.970 1.00 86.75 89 ALA A O 1
ATOM 722 N N . ILE A 1 90 ? -6.097 -3.469 -11.107 1.00 83.62 90 ILE A N 1
ATOM 723 C CA . ILE A 1 90 ? -4.939 -3.691 -10.223 1.00 83.62 90 ILE A CA 1
ATOM 724 C C . ILE A 1 90 ? -5.399 -3.983 -8.789 1.00 83.62 90 ILE A C 1
ATOM 726 O O . ILE A 1 90 ? -4.891 -4.891 -8.132 1.00 83.62 90 ILE A O 1
ATOM 730 N N . ASN A 1 91 ? -6.383 -3.225 -8.302 1.00 83.88 91 ASN A N 1
ATOM 731 C CA . ASN A 1 91 ? -6.886 -3.327 -6.934 1.00 83.88 91 ASN A CA 1
ATOM 732 C C . ASN A 1 91 ? -8.060 -4.315 -6.783 1.00 83.88 91 ASN A C 1
ATOM 734 O O . ASN A 1 91 ? -8.662 -4.368 -5.711 1.00 83.88 91 ASN A O 1
ATOM 738 N N . ASP A 1 92 ? -8.394 -5.109 -7.805 1.00 83.50 92 ASP A N 1
ATOM 739 C CA . ASP A 1 92 ? -9.571 -5.994 -7.821 1.00 83.50 92 ASP A CA 1
ATOM 740 C C . ASP A 1 92 ? -9.576 -6.972 -6.638 1.00 83.50 92 ASP A C 1
ATOM 742 O O . ASP A 1 92 ? -10.587 -7.163 -5.955 1.00 83.50 92 ASP A O 1
ATOM 746 N N . SER A 1 93 ? -8.405 -7.538 -6.330 1.00 76.38 93 SER A N 1
ATOM 747 C CA . SER A 1 93 ? -8.234 -8.484 -5.227 1.00 76.38 93 SER A CA 1
ATOM 748 C C . SER A 1 93 ? -8.536 -7.877 -3.856 1.00 76.38 93 SER A C 1
ATOM 750 O O . SER A 1 93 ? -8.883 -8.609 -2.932 1.00 76.38 93 SER A O 1
ATOM 752 N N . VAL A 1 94 ? -8.423 -6.558 -3.732 1.00 79.75 94 VAL A N 1
ATOM 753 C CA . VAL A 1 94 ? -8.702 -5.790 -2.523 1.00 79.75 94 VAL A CA 1
ATOM 754 C C . VAL A 1 94 ? -10.160 -5.334 -2.580 1.00 79.75 94 VAL A C 1
ATOM 756 O O . VAL A 1 94 ? -10.972 -5.736 -1.753 1.00 79.75 94 VAL A O 1
ATOM 759 N N . LEU A 1 95 ? -10.548 -4.582 -3.604 1.00 82.56 95 LEU A N 1
ATOM 760 C CA . LEU A 1 95 ? -11.860 -3.939 -3.691 1.00 82.56 95 LEU A CA 1
ATOM 761 C C . LEU A 1 95 ? -13.029 -4.926 -3.784 1.00 82.56 95 LEU A C 1
ATOM 763 O O . LEU A 1 95 ? -14.015 -4.746 -3.079 1.00 82.56 95 LEU A O 1
ATOM 767 N N . ASN A 1 96 ? -12.927 -5.983 -4.593 1.00 81.12 96 ASN A N 1
ATOM 768 C CA . ASN A 1 96 ? -14.037 -6.925 -4.773 1.00 81.12 96 ASN A CA 1
ATOM 769 C C . ASN A 1 96 ? -14.020 -8.079 -3.768 1.00 81.12 96 ASN A C 1
ATOM 771 O O . ASN A 1 96 ? -15.075 -8.597 -3.402 1.00 81.12 96 ASN A O 1
ATOM 775 N N . LYS A 1 97 ? -12.836 -8.509 -3.314 1.00 78.50 97 LYS A N 1
ATOM 776 C CA . LYS A 1 97 ? -12.718 -9.699 -2.450 1.00 78.50 97 LYS A CA 1
ATOM 777 C C . LYS A 1 97 ? -12.734 -9.371 -0.959 1.00 78.50 97 LYS A C 1
ATOM 779 O O . LYS A 1 97 ? -12.801 -10.298 -0.152 1.00 78.50 97 LYS A O 1
ATOM 784 N N . MET A 1 98 ? -12.679 -8.095 -0.570 1.00 78.31 98 MET A N 1
ATOM 785 C CA . MET A 1 98 ? -12.745 -7.717 0.841 1.00 78.31 98 MET A CA 1
ATOM 786 C C . MET A 1 98 ? -14.186 -7.527 1.334 1.00 78.31 98 MET A C 1
ATOM 788 O O . MET A 1 98 ? -14.944 -6.747 0.754 1.00 78.31 98 MET A O 1
ATOM 792 N N . PRO A 1 99 ? -14.548 -8.115 2.492 1.00 75.06 99 PRO A N 1
ATOM 793 C CA . PRO A 1 99 ? -15.877 -7.954 3.091 1.00 75.06 99 PRO A CA 1
ATOM 794 C C . PRO A 1 99 ? -16.281 -6.495 3.345 1.00 75.06 99 PRO A C 1
ATOM 796 O O . PRO A 1 99 ? -17.464 -6.150 3.280 1.00 75.06 99 PRO A O 1
ATOM 799 N N . PHE A 1 100 ? -15.301 -5.623 3.605 1.00 78.44 100 PHE A N 1
ATOM 800 C CA . PHE A 1 100 ? -15.518 -4.191 3.812 1.00 78.44 100 PHE A CA 1
ATOM 801 C C . PHE A 1 100 ? -16.261 -3.539 2.641 1.00 78.44 100 PHE A C 1
ATOM 803 O O . PHE A 1 100 ? -17.202 -2.778 2.849 1.00 78.44 100 PHE A O 1
ATOM 810 N N . PHE A 1 101 ? -15.915 -3.915 1.413 1.00 82.00 101 PHE A N 1
ATOM 811 C CA . PHE A 1 101 ? -16.467 -3.355 0.181 1.00 82.00 101 PHE A CA 1
ATOM 812 C C . PHE A 1 101 ? -17.592 -4.200 -0.435 1.00 82.00 101 PHE A C 1
ATOM 814 O O . PHE A 1 101 ? -18.153 -3.824 -1.458 1.00 82.00 101 PHE A O 1
ATOM 821 N N . ALA A 1 102 ? -17.982 -5.311 0.198 1.00 81.19 102 ALA A N 1
ATOM 822 C CA . ALA A 1 102 ? -19.032 -6.184 -0.325 1.00 81.19 102 ALA A CA 1
ATOM 823 C C . ALA A 1 102 ? -20.370 -5.441 -0.534 1.00 81.19 102 ALA A C 1
ATOM 825 O O . ALA A 1 102 ? -20.941 -4.897 0.411 1.00 81.19 102 ALA A O 1
ATOM 826 N N . GLY A 1 103 ? -20.889 -5.436 -1.764 1.00 80.56 103 GLY A N 1
ATOM 827 C CA . GLY A 1 103 ? -22.123 -4.718 -2.113 1.00 80.56 103 GLY A CA 1
ATOM 828 C C . GLY A 1 103 ? -21.955 -3.201 -2.256 1.00 80.56 103 GLY A C 1
ATOM 829 O O . GLY A 1 103 ? -22.941 -2.471 -2.189 1.00 80.56 103 GLY A O 1
ATOM 830 N N . ALA A 1 104 ? -20.721 -2.716 -2.406 1.00 86.19 104 ALA A N 1
ATOM 831 C CA . ALA A 1 104 ? -20.452 -1.345 -2.812 1.00 86.19 104 ALA A CA 1
ATOM 832 C C . ALA A 1 104 ? -20.816 -1.098 -4.279 1.00 86.19 104 ALA A C 1
ATOM 834 O O . ALA A 1 104 ? -20.740 -2.007 -5.104 1.00 86.19 104 ALA A O 1
ATOM 835 N N . ASP A 1 105 ? -21.168 0.150 -4.595 1.00 88.81 105 ASP A N 1
ATOM 836 C CA . ASP A 1 105 ? -21.366 0.563 -5.981 1.00 88.81 105 ASP A CA 1
ATOM 837 C C . ASP A 1 105 ? -20.055 0.468 -6.773 1.00 88.81 105 ASP A C 1
ATOM 839 O O . ASP A 1 105 ? -18.975 0.774 -6.260 1.00 88.81 105 ASP A O 1
ATOM 843 N N . HIS A 1 106 ? -20.146 0.066 -8.039 1.00 87.69 106 HIS A N 1
ATOM 844 C CA . HIS A 1 106 ? -18.963 -0.113 -8.876 1.00 87.69 106 HIS A CA 1
ATOM 845 C C . HIS A 1 106 ? -18.208 1.207 -9.095 1.00 87.69 106 HIS A C 1
ATOM 847 O O . HIS A 1 106 ? -16.977 1.220 -9.047 1.00 87.69 106 HIS A O 1
ATOM 853 N N . ASN A 1 107 ? -18.923 2.327 -9.260 1.00 87.69 107 ASN A N 1
ATOM 854 C CA . ASN A 1 107 ? -18.286 3.628 -9.468 1.00 87.69 107 ASN A CA 1
ATOM 855 C C . ASN A 1 107 ? -17.564 4.107 -8.204 1.00 87.69 107 ASN A C 1
ATOM 857 O O . ASN A 1 107 ? -16.464 4.651 -8.298 1.00 87.69 107 ASN A O 1
ATOM 861 N N . PHE A 1 108 ? -18.121 3.820 -7.021 1.00 88.69 108 PHE A N 1
ATOM 862 C CA . PHE A 1 108 ? -17.446 4.076 -5.747 1.00 88.69 108 PHE A CA 1
ATOM 863 C C . PHE A 1 108 ? -16.120 3.315 -5.652 1.00 88.69 108 PHE A C 1
ATOM 865 O O . PHE A 1 108 ? -15.097 3.888 -5.280 1.00 88.69 108 PHE A O 1
ATOM 872 N N . LEU A 1 109 ? -16.108 2.032 -6.024 1.00 89.44 109 LEU A N 1
ATOM 873 C CA . LEU A 1 109 ? -14.877 1.244 -5.994 1.00 89.44 109 LEU A CA 1
ATOM 874 C C . LEU A 1 109 ? -13.846 1.738 -7.013 1.00 89.44 109 LEU A C 1
ATOM 876 O O . LEU A 1 109 ? -12.661 1.752 -6.693 1.00 89.44 109 LEU A O 1
ATOM 880 N N . MET A 1 110 ? -14.266 2.180 -8.202 1.00 88.12 110 MET A N 1
ATOM 881 C CA . MET A 1 110 ? -13.365 2.787 -9.192 1.00 88.12 110 MET A CA 1
ATOM 882 C C . MET A 1 110 ? -12.734 4.093 -8.684 1.00 88.12 110 MET A C 1
ATOM 884 O O . MET A 1 110 ? -11.532 4.299 -8.859 1.00 88.12 110 MET A O 1
ATOM 888 N N . GLU A 1 111 ? -13.514 4.955 -8.026 1.00 88.12 111 GLU A N 1
ATOM 889 C CA . GLU A 1 111 ? -13.022 6.203 -7.424 1.00 88.12 111 GLU A CA 1
ATOM 890 C C . GLU A 1 111 ? -12.012 5.929 -6.297 1.00 88.12 111 GLU A C 1
ATOM 892 O O . GLU A 1 111 ? -10.951 6.560 -6.222 1.00 88.12 111 GLU A O 1
ATOM 897 N N . LEU A 1 112 ? -12.293 4.927 -5.457 1.00 88.94 112 LEU A N 1
ATOM 898 C CA . LEU A 1 112 ? -11.365 4.497 -4.417 1.00 88.94 112 LEU A CA 1
ATOM 899 C C . LEU A 1 112 ? -10.095 3.867 -4.986 1.00 88.94 112 LEU A C 1
ATOM 901 O O . LEU A 1 112 ? -9.010 4.165 -4.492 1.00 88.94 112 LEU A O 1
ATOM 905 N N . ALA A 1 113 ? -10.209 3.039 -6.026 1.00 88.25 113 ALA A N 1
ATOM 906 C CA . ALA A 1 113 ? -9.071 2.380 -6.661 1.00 88.25 113 ALA A CA 1
ATOM 907 C C . ALA A 1 113 ? -8.005 3.382 -7.116 1.00 88.25 113 ALA A C 1
ATOM 909 O O . ALA A 1 113 ? -6.815 3.146 -6.930 1.00 88.25 113 ALA A O 1
ATOM 910 N N . LEU A 1 114 ? -8.440 4.514 -7.680 1.00 86.56 114 LEU A N 1
ATOM 911 C CA . LEU A 1 114 ? -7.563 5.607 -8.104 1.00 86.56 114 LEU A CA 1
ATOM 912 C C . LEU A 1 114 ? -6.883 6.339 -6.945 1.00 86.56 114 LEU A C 1
ATOM 914 O O . LEU A 1 114 ? -5.836 6.953 -7.136 1.00 86.56 114 LEU A O 1
ATOM 918 N N . SER A 1 115 ? -7.502 6.319 -5.769 1.00 87.94 115 SER A N 1
ATOM 919 C CA . SER A 1 115 ? -7.021 7.031 -4.584 1.00 87.94 115 SER A CA 1
ATOM 920 C C . SER A 1 115 ? -6.111 6.173 -3.703 1.00 87.94 115 SER A C 1
ATOM 922 O O . SER A 1 115 ? -5.425 6.705 -2.829 1.00 87.94 115 SER A O 1
ATOM 924 N N . MET A 1 116 ? -6.104 4.853 -3.908 1.00 88.38 116 MET A N 1
ATOM 925 C CA . MET A 1 116 ? -5.247 3.927 -3.175 1.00 88.38 116 MET A CA 1
ATOM 926 C C . MET A 1 116 ? -3.799 4.021 -3.651 1.00 88.38 116 MET A C 1
ATOM 928 O O . MET A 1 116 ? -3.521 4.062 -4.846 1.00 88.38 116 MET A O 1
ATOM 932 N N . ARG A 1 117 ? -2.865 3.991 -2.700 1.00 86.94 117 ARG A N 1
ATOM 933 C CA . ARG A 1 117 ? -1.426 3.910 -2.972 1.00 86.94 117 ARG A CA 1
ATOM 934 C C . ARG A 1 117 ? -0.854 2.659 -2.338 1.00 86.94 117 ARG A C 1
ATOM 936 O O . ARG A 1 117 ? -1.231 2.314 -1.222 1.00 86.94 117 ARG A O 1
ATOM 943 N N . MET A 1 118 ? 0.053 1.987 -3.027 1.00 85.75 118 MET A N 1
ATOM 944 C CA . MET A 1 118 ? 0.798 0.892 -2.426 1.00 85.75 118 MET A CA 1
ATOM 945 C C . MET A 1 118 ? 1.911 1.442 -1.531 1.00 85.75 118 MET A C 1
ATOM 947 O O . MET A 1 118 ? 2.581 2.415 -1.875 1.00 85.75 118 MET A O 1
ATOM 951 N N . VAL A 1 119 ? 2.080 0.825 -0.367 1.00 89.06 119 VAL A N 1
ATOM 952 C CA . VAL A 1 119 ? 3.168 1.081 0.578 1.00 89.06 119 VAL A CA 1
ATOM 953 C C . VAL A 1 119 ? 3.711 -0.259 1.062 1.00 89.06 119 VAL A C 1
ATOM 955 O O . VAL A 1 119 ? 2.953 -1.213 1.250 1.00 89.06 119 VAL A O 1
ATOM 958 N N . CYS A 1 120 ? 5.027 -0.343 1.224 1.00 88.88 120 CYS A N 1
ATOM 959 C CA . CYS A 1 120 ? 5.704 -1.551 1.679 1.00 88.88 120 CYS A CA 1
ATOM 960 C C . CYS A 1 120 ? 6.340 -1.296 3.038 1.00 88.88 120 CYS A C 1
ATOM 962 O O . CYS A 1 120 ? 6.956 -0.250 3.228 1.00 88.88 120 CYS A O 1
ATOM 964 N N . PHE A 1 121 ? 6.228 -2.270 3.932 1.00 89.50 121 PHE A N 1
ATOM 965 C CA . PHE A 1 121 ? 6.823 -2.219 5.261 1.00 89.50 121 PHE A CA 1
ATOM 966 C C . PHE A 1 121 ? 7.704 -3.456 5.493 1.00 89.50 121 PHE A C 1
ATOM 968 O O . PHE A 1 121 ? 7.276 -4.571 5.161 1.00 89.50 121 PHE A O 1
ATOM 975 N N . PRO A 1 122 ? 8.923 -3.295 6.037 1.00 87.56 122 PRO A N 1
ATOM 976 C CA . PRO A 1 122 ? 9.747 -4.404 6.499 1.00 87.56 122 PRO A CA 1
ATOM 977 C C . PRO A 1 122 ? 9.089 -5.127 7.691 1.00 87.56 122 PRO A C 1
ATOM 979 O O . PRO A 1 122 ? 8.116 -4.629 8.262 1.00 87.56 122 PRO A O 1
ATOM 982 N N . PRO A 1 123 ? 9.580 -6.322 8.062 1.00 87.25 123 PRO A N 1
ATOM 983 C CA . PRO A 1 123 ? 9.158 -7.011 9.282 1.00 87.25 123 PRO A CA 1
ATOM 984 C C . PRO A 1 123 ? 9.430 -6.189 10.552 1.00 87.25 123 PRO A C 1
ATOM 986 O O . PRO A 1 123 ? 10.410 -5.454 10.613 1.00 87.25 123 PRO A O 1
ATOM 989 N N . LEU A 1 124 ? 8.615 -6.405 11.589 1.00 87.25 124 LEU A N 1
ATOM 990 C CA . LEU A 1 124 ? 8.744 -5.832 12.937 1.00 87.25 124 LEU A CA 1
ATOM 991 C C . LEU A 1 124 ? 8.612 -4.303 13.026 1.00 87.25 124 LEU A C 1
ATOM 993 O O . LEU A 1 124 ? 8.883 -3.732 14.080 1.00 87.25 124 LEU A O 1
ATOM 997 N N . GLU A 1 125 ? 8.127 -3.651 11.972 1.00 89.69 125 GLU A N 1
ATOM 998 C CA . GLU A 1 125 ? 7.866 -2.214 11.962 1.00 89.69 125 GLU A CA 1
ATOM 999 C C . GLU A 1 125 ? 6.458 -1.901 12.485 1.00 89.69 125 GLU A C 1
ATOM 1001 O O . GLU A 1 125 ? 5.470 -2.554 12.131 1.00 89.69 125 GLU A O 1
ATOM 1006 N N . GLU A 1 126 ? 6.361 -0.888 13.344 1.00 93.75 126 GLU A N 1
ATOM 1007 C CA . GLU A 1 126 ? 5.102 -0.398 13.905 1.00 93.75 126 GLU A CA 1
ATOM 1008 C C . GLU A 1 126 ? 4.432 0.567 12.916 1.00 93.75 126 GLU A C 1
ATOM 1010 O O . GLU A 1 126 ? 4.671 1.769 12.922 1.00 93.75 126 GLU A O 1
ATOM 1015 N N . VAL A 1 127 ? 3.571 0.023 12.049 1.00 94.81 127 VAL A N 1
ATOM 1016 C CA . VAL A 1 127 ? 2.826 0.776 11.018 1.00 94.81 127 VAL A CA 1
ATOM 1017 C C . VAL A 1 127 ? 1.877 1.806 11.636 1.00 94.81 127 VAL A C 1
ATOM 1019 O O . VAL A 1 127 ? 1.594 2.849 11.049 1.00 94.81 127 VAL A O 1
ATOM 1022 N N . ILE A 1 128 ? 1.315 1.481 12.799 1.00 94.94 128 ILE A N 1
ATOM 1023 C CA . ILE A 1 128 ? 0.424 2.347 13.569 1.00 94.94 128 ILE A CA 1
ATOM 1024 C C . ILE A 1 128 ? 0.832 2.252 15.028 1.00 94.94 128 ILE A C 1
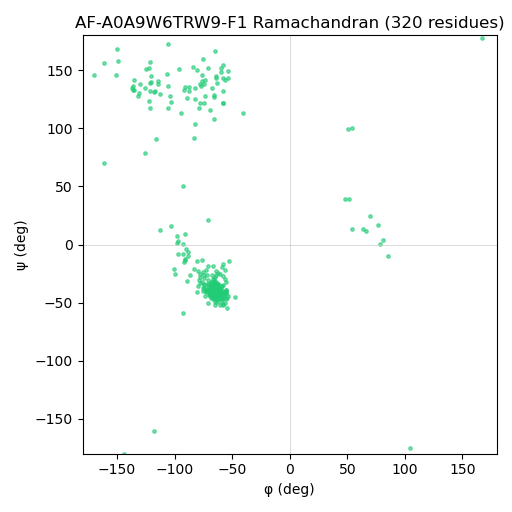ATOM 1026 O O . ILE A 1 128 ? 0.967 1.141 15.534 1.00 94.94 128 ILE A O 1
ATOM 1030 N N . LEU A 1 129 ? 0.890 3.385 15.721 1.00 93.81 129 LEU A N 1
ATOM 1031 C CA . LEU A 1 129 ? 1.088 3.443 17.166 1.00 93.81 129 LEU A CA 1
ATOM 1032 C C . LEU A 1 129 ? -0.211 3.815 17.887 1.00 93.81 129 LEU A C 1
ATOM 1034 O O . LEU A 1 129 ? -0.954 4.698 17.457 1.00 93.81 129 LEU A O 1
ATOM 1038 N N . GLU A 1 130 ? -0.508 3.121 18.988 1.00 91.62 130 GLU A N 1
ATOM 1039 C CA . GLU A 1 130 ? -1.640 3.441 19.862 1.00 91.62 130 GLU A CA 1
ATOM 1040 C C . GLU A 1 130 ? -1.538 4.882 20.390 1.00 91.62 130 GLU A C 1
ATOM 1042 O O . GLU A 1 130 ? -0.501 5.301 20.895 1.00 91.62 130 GLU A O 1
ATOM 1047 N N . GLY A 1 131 ? -2.638 5.637 20.309 1.00 88.81 131 GLY A N 1
ATOM 1048 C CA . GLY A 1 131 ? -2.715 7.009 20.816 1.00 88.81 131 GLY A CA 1
ATOM 1049 C C . GLY A 1 131 ? -2.223 8.089 19.851 1.00 88.81 131 GLY A C 1
ATOM 1050 O O . GLY A 1 131 ? -2.482 9.264 20.101 1.00 88.81 131 GLY A O 1
ATOM 1051 N N . GLU A 1 132 ? -1.594 7.726 18.733 1.00 91.19 132 GLU A N 1
ATOM 1052 C CA . GLU A 1 132 ? -1.230 8.700 17.705 1.00 91.19 132 GLU A CA 1
ATOM 1053 C C . GLU A 1 132 ? -2.437 9.158 16.885 1.00 91.19 132 GLU A C 1
ATOM 1055 O O . GLU A 1 132 ? -3.474 8.491 16.811 1.00 91.19 132 GLU A O 1
ATOM 1060 N N . ILE A 1 133 ? -2.293 10.316 16.247 1.00 90.50 133 ILE A N 1
ATOM 1061 C CA . ILE A 1 133 ? -3.237 10.795 15.242 1.00 90.50 133 ILE A CA 1
ATOM 1062 C C . ILE A 1 133 ? -2.878 10.113 13.925 1.00 90.50 133 ILE A C 1
ATOM 1064 O O . ILE A 1 133 ? -1.744 10.207 13.471 1.00 90.50 133 ILE A O 1
ATOM 1068 N N . GLY A 1 134 ? -3.840 9.434 13.305 1.00 87.62 134 GLY A N 1
ATOM 1069 C CA . GLY A 1 134 ? -3.636 8.821 11.999 1.00 87.62 134 GLY A CA 1
ATOM 1070 C C . GLY A 1 134 ? -4.802 9.061 11.060 1.00 87.62 134 GLY A C 1
ATOM 1071 O O . GLY A 1 134 ? -5.963 8.850 11.414 1.00 87.62 134 GLY A O 1
ATOM 1072 N N . GLU A 1 135 ? -4.482 9.457 9.835 1.00 89.44 135 GLU A N 1
ATOM 1073 C CA . GLU A 1 135 ? -5.459 9.844 8.821 1.00 89.44 135 GLU A CA 1
ATOM 1074 C C . GLU A 1 135 ? -5.492 8.860 7.653 1.00 89.44 135 GLU A C 1
ATOM 1076 O O . GLU A 1 135 ? -6.130 9.110 6.641 1.00 89.44 135 GLU A O 1
ATOM 1081 N N . GLU A 1 136 ? -4.867 7.698 7.798 1.00 92.12 136 GLU A N 1
ATOM 1082 C CA . GLU A 1 136 ? -4.824 6.657 6.773 1.00 92.12 136 GLU A CA 1
ATOM 1083 C C . GLU A 1 136 ? -5.331 5.319 7.301 1.00 92.12 136 GLU A C 1
ATOM 1085 O O . GLU A 1 136 ? -5.202 4.984 8.480 1.00 92.12 136 GLU A O 1
ATOM 1090 N N . MET A 1 137 ? -5.891 4.524 6.400 1.00 91.31 137 MET A N 1
ATOM 1091 C CA . MET A 1 137 ? -6.236 3.131 6.629 1.00 91.31 137 MET A CA 1
ATOM 1092 C C . MET A 1 137 ? -5.499 2.269 5.623 1.00 91.31 137 MET A C 1
ATOM 1094 O O . MET A 1 137 ? -5.127 2.731 4.541 1.00 91.31 137 MET A O 1
ATOM 1098 N N . PHE A 1 138 ? -5.329 1.004 5.979 1.00 93.19 138 PHE A N 1
ATOM 1099 C CA . PHE A 1 138 ? -4.513 0.079 5.218 1.00 93.19 138 PHE A CA 1
ATOM 1100 C C . PHE A 1 138 ? -5.279 -1.205 4.941 1.00 93.19 138 PHE A C 1
ATOM 1102 O O . PHE A 1 138 ? -5.957 -1.755 5.813 1.00 93.19 138 PHE A O 1
ATOM 1109 N N . PHE A 1 139 ? -5.135 -1.698 3.718 1.00 91.69 139 PHE A N 1
ATOM 1110 C CA . PHE A 1 139 ? -5.642 -2.988 3.281 1.00 91.69 139 PHE A CA 1
ATOM 1111 C C . PHE A 1 139 ? -4.462 -3.912 2.994 1.00 91.69 139 PHE A C 1
ATOM 1113 O O . PHE A 1 139 ? -3.538 -3.534 2.274 1.00 91.69 139 PHE A O 1
ATOM 1120 N N . ILE A 1 140 ? -4.483 -5.118 3.554 1.00 90.31 140 ILE A N 1
ATOM 1121 C CA . ILE A 1 140 ? -3.366 -6.059 3.471 1.00 90.31 140 ILE A CA 1
ATOM 1122 C C . ILE A 1 140 ? -3.442 -6.799 2.137 1.00 90.31 140 ILE A C 1
ATOM 1124 O O . ILE A 1 140 ? -4.258 -7.713 1.955 1.00 90.31 140 ILE A O 1
ATOM 1128 N N . PHE A 1 141 ? -2.580 -6.396 1.203 1.00 86.38 141 PHE A N 1
ATOM 1129 C CA . PHE A 1 141 ? -2.439 -7.046 -0.097 1.00 86.38 141 PHE A CA 1
ATOM 1130 C C . PHE A 1 141 ? -1.567 -8.299 0.008 1.00 86.38 141 PHE A C 1
ATOM 1132 O O . PHE A 1 141 ? -1.908 -9.336 -0.564 1.00 86.38 141 PHE A O 1
ATOM 1139 N N . ARG A 1 142 ? -0.482 -8.226 0.789 1.00 85.69 142 ARG A N 1
ATOM 1140 C CA . ARG A 1 142 ? 0.407 -9.349 1.109 1.00 85.69 142 ARG A CA 1
ATOM 1141 C C . ARG A 1 142 ? 1.049 -9.135 2.479 1.00 85.69 142 ARG A C 1
ATOM 1143 O O . ARG A 1 142 ? 1.375 -8.009 2.834 1.00 85.69 142 ARG A O 1
ATOM 1150 N N . GLY A 1 143 ? 1.265 -10.224 3.209 1.00 88.31 143 GLY A N 1
ATOM 1151 C CA . GLY A 1 143 ? 1.916 -10.215 4.518 1.00 88.31 143 GLY A CA 1
ATOM 1152 C C . GLY A 1 143 ? 0.944 -10.402 5.680 1.00 88.31 143 GLY A C 1
ATOM 1153 O O . GLY A 1 143 ? -0.244 -10.676 5.482 1.00 88.31 143 GLY A O 1
ATOM 1154 N N . VAL A 1 144 ? 1.484 -10.305 6.893 1.00 90.88 144 VAL A N 1
ATOM 1155 C CA . VAL A 1 144 ? 0.768 -10.504 8.154 1.00 90.88 144 VAL A CA 1
ATOM 1156 C C . VAL A 1 144 ? 1.196 -9.426 9.142 1.00 90.88 144 VAL A C 1
ATOM 1158 O O . VAL A 1 144 ? 2.387 -9.147 9.299 1.00 90.88 144 VAL A O 1
ATOM 1161 N N . VAL A 1 145 ? 0.215 -8.847 9.824 1.00 92.81 145 VAL A N 1
ATOM 1162 C CA . VAL A 1 145 ? 0.409 -7.862 10.888 1.00 92.81 145 VAL A CA 1
ATOM 1163 C C . VAL A 1 145 ? -0.238 -8.353 12.176 1.00 92.81 145 VAL A C 1
ATOM 1165 O O . VAL A 1 145 ? -1.224 -9.091 12.157 1.00 92.81 145 VAL A O 1
ATOM 1168 N N . GLU A 1 146 ? 0.294 -7.925 13.307 1.00 93.06 146 GLU A N 1
ATOM 1169 C CA . GLU A 1 146 ? -0.307 -8.125 14.617 1.00 93.06 146 GLU A CA 1
ATOM 1170 C C . GLU A 1 146 ? -0.890 -6.824 15.160 1.00 93.06 146 GLU A C 1
ATOM 1172 O O . GLU A 1 146 ? -0.369 -5.737 14.914 1.00 93.06 146 GLU A O 1
ATOM 1177 N N . ILE A 1 147 ? -1.984 -6.943 15.909 1.00 93.44 147 ILE A N 1
ATOM 1178 C CA . ILE A 1 147 ? -2.596 -5.833 16.634 1.00 93.44 147 ILE A CA 1
ATOM 1179 C C . ILE A 1 147 ? -2.228 -5.984 18.103 1.00 93.44 147 ILE A C 1
ATOM 1181 O O . ILE A 1 147 ? -2.561 -6.995 18.724 1.00 93.44 147 ILE A O 1
ATOM 1185 N N . VAL A 1 148 ? -1.598 -4.962 18.668 1.00 90.62 148 VAL A N 1
ATOM 1186 C CA . VAL A 1 148 ? -1.173 -4.910 20.066 1.00 90.62 148 VAL A CA 1
ATOM 1187 C C . VAL A 1 148 ? -1.835 -3.716 20.736 1.00 90.62 148 VAL A C 1
ATOM 1189 O O . VAL A 1 148 ? -1.824 -2.611 20.206 1.00 90.62 148 VAL A O 1
ATOM 1192 N N . LYS A 1 149 ? -2.416 -3.917 21.915 1.00 89.50 149 LYS A N 1
ATOM 1193 C CA . LYS A 1 149 ? -2.991 -2.835 22.717 1.00 89.50 149 LYS A CA 1
ATOM 1194 C C . LYS A 1 149 ? -2.518 -2.946 24.151 1.00 89.50 149 LYS A C 1
ATOM 1196 O O . LYS A 1 149 ? -2.652 -4.015 24.742 1.00 89.50 149 LYS A O 1
ATOM 1201 N N . ALA A 1 150 ? -1.971 -1.863 24.702 1.00 87.81 150 ALA A N 1
ATOM 1202 C CA . ALA A 1 150 ? -1.385 -1.859 26.046 1.00 87.81 150 ALA A CA 1
ATOM 1203 C C . ALA A 1 150 ? -0.425 -3.051 26.299 1.00 87.81 150 ALA A C 1
ATOM 1205 O O . ALA A 1 150 ? -0.440 -3.668 27.362 1.00 87.81 150 ALA A O 1
ATOM 1206 N N . GLY A 1 151 ? 0.372 -3.418 25.286 1.00 82.12 151 GLY A N 1
ATOM 1207 C CA . GLY A 1 151 ? 1.319 -4.540 25.342 1.00 82.12 151 GLY A CA 1
ATOM 1208 C C . GLY A 1 151 ? 0.710 -5.939 25.175 1.00 82.12 151 GLY A C 1
ATOM 1209 O O . GLY A 1 151 ? 1.449 -6.919 25.192 1.00 82.12 151 GLY A O 1
ATOM 1210 N N . ILE A 1 152 ? -0.607 -6.059 24.987 1.00 86.50 152 ILE A N 1
ATOM 1211 C CA . ILE A 1 152 ? -1.301 -7.340 24.807 1.00 86.50 152 ILE A CA 1
ATOM 1212 C C . ILE A 1 152 ? -1.661 -7.527 23.336 1.00 86.50 152 ILE A C 1
ATOM 1214 O O . ILE A 1 152 ? -2.301 -6.668 22.726 1.00 86.50 152 ILE A O 1
ATOM 1218 N N . GLN A 1 153 ? -1.280 -8.673 22.771 1.00 88.38 153 GLN A N 1
ATOM 1219 C CA . GLN A 1 153 ? -1.658 -9.052 21.414 1.00 88.38 153 GLN A CA 1
ATOM 1220 C C . GLN A 1 153 ? -3.162 -9.356 21.358 1.00 88.38 153 GLN A C 1
ATOM 1222 O O . GLN A 1 153 ? -3.649 -10.294 21.987 1.00 88.38 153 GLN A O 1
ATOM 1227 N N . LEU A 1 154 ? -3.908 -8.552 20.602 1.00 86.12 154 LEU A N 1
ATOM 1228 C CA . LEU A 1 154 ? -5.353 -8.705 20.419 1.00 86.12 154 LEU A CA 1
ATOM 1229 C C . LEU A 1 154 ? -5.702 -9.665 19.279 1.00 86.12 154 LEU A C 1
ATOM 1231 O O . LEU A 1 154 ? -6.784 -10.250 19.274 1.00 86.12 154 LEU A O 1
ATOM 1235 N N . GLY A 1 155 ? -4.812 -9.808 18.298 1.00 87.19 155 GLY A N 1
ATOM 1236 C CA . GLY A 1 155 ? -5.019 -10.703 17.168 1.00 87.19 155 GLY A CA 1
ATOM 1237 C C . GLY A 1 155 ? -4.035 -10.476 16.029 1.00 87.19 155 GLY A C 1
ATOM 1238 O O . GLY A 1 155 ? -3.199 -9.573 16.069 1.00 87.19 155 GLY A O 1
ATOM 1239 N N . LEU A 1 156 ? -4.168 -11.312 15.003 1.00 90.94 156 LEU A N 1
ATOM 1240 C CA . LEU A 1 156 ? -3.396 -11.252 13.767 1.00 90.94 156 LEU A CA 1
ATOM 1241 C C . LEU A 1 156 ? -4.314 -10.908 12.603 1.00 90.94 156 LEU A C 1
ATOM 1243 O O . LEU A 1 156 ? -5.432 -11.422 12.520 1.00 90.94 156 LEU A O 1
ATOM 1247 N N . LEU A 1 157 ? -3.818 -10.068 11.699 1.00 88.38 157 LEU A N 1
ATOM 1248 C CA . LEU A 1 157 ? -4.457 -9.789 10.427 1.00 88.38 157 LEU A CA 1
ATOM 1249 C C . LEU A 1 157 ? -3.554 -10.217 9.271 1.00 88.38 157 LEU A C 1
ATOM 1251 O O . LEU A 1 157 ? -2.375 -9.878 9.230 1.00 88.38 157 LEU A O 1
ATOM 1255 N N . GLY A 1 158 ? -4.120 -10.949 8.321 1.00 88.88 158 GLY A N 1
ATOM 1256 C CA . GLY A 1 158 ? -3.446 -11.407 7.113 1.00 88.88 158 GLY A CA 1
ATOM 1257 C C . GLY A 1 158 ? -4.075 -10.844 5.842 1.00 88.88 158 GLY A C 1
ATOM 1258 O O . GLY A 1 158 ? -4.812 -9.857 5.848 1.00 88.88 158 GLY A O 1
ATOM 1259 N N . GLN A 1 159 ? -3.794 -11.505 4.724 1.00 86.69 159 GLN A N 1
ATOM 1260 C CA . GLN A 1 159 ? -4.269 -11.093 3.406 1.00 86.69 159 GLN A CA 1
ATOM 1261 C C . GLN A 1 159 ? -5.796 -10.898 3.349 1.00 86.69 159 GLN A C 1
ATOM 1263 O O . GLN A 1 159 ? -6.553 -11.679 3.927 1.00 86.69 159 GLN A O 1
ATOM 1268 N N . LYS A 1 160 ? -6.255 -9.887 2.591 1.00 83.88 160 LYS A N 1
ATOM 1269 C CA . LYS A 1 160 ? -7.682 -9.514 2.421 1.00 83.88 160 LYS A CA 1
ATOM 1270 C C . LYS A 1 160 ? -8.355 -8.978 3.691 1.00 83.88 160 LYS A C 1
ATOM 1272 O O . LYS A 1 160 ? -9.579 -8.835 3.732 1.00 83.88 160 LYS A O 1
ATOM 1277 N N . GLN A 1 161 ? -7.579 -8.680 4.726 1.00 88.06 161 GLN A N 1
ATOM 1278 C CA . GLN A 1 161 ? -8.040 -7.952 5.902 1.00 88.06 161 GLN A CA 1
ATOM 1279 C C . GLN A 1 161 ? -7.497 -6.520 5.881 1.00 88.06 161 GLN A C 1
ATOM 1281 O O . GLN A 1 161 ? -6.726 -6.134 5.003 1.00 88.06 161 GLN A O 1
ATOM 1286 N N . TYR A 1 162 ? -7.972 -5.700 6.811 1.00 90.81 162 TYR A N 1
ATOM 1287 C CA . TYR A 1 162 ? -7.718 -4.265 6.828 1.00 90.81 162 TYR A CA 1
ATOM 1288 C C . TYR A 1 162 ? -7.702 -3.735 8.253 1.00 90.81 162 TYR A C 1
ATOM 1290 O O . TYR A 1 162 ? -8.289 -4.344 9.153 1.00 90.81 162 TYR A O 1
ATOM 1298 N N . PHE A 1 163 ? -7.046 -2.596 8.436 1.00 91.00 163 PHE A N 1
ATOM 1299 C CA . PHE A 1 163 ? -6.897 -1.947 9.731 1.00 91.00 163 PHE A CA 1
ATOM 1300 C C . PHE A 1 163 ? -6.781 -0.425 9.596 1.00 91.00 163 PHE A C 1
ATOM 1302 O O . PHE A 1 163 ? -6.602 0.120 8.505 1.00 91.00 163 PHE A O 1
ATOM 1309 N N . GLY A 1 164 ? -6.892 0.274 10.727 1.00 88.06 164 GLY A N 1
ATOM 1310 C CA . GLY A 1 164 ? -6.816 1.735 10.787 1.00 88.06 164 GLY A CA 1
ATOM 1311 C C . GLY A 1 164 ? -8.119 2.452 10.420 1.00 88.06 164 GLY A C 1
ATOM 1312 O O . GLY A 1 164 ? -8.162 3.680 10.439 1.00 88.06 164 GLY A O 1
ATOM 1313 N N . GLU A 1 165 ? -9.205 1.721 10.157 1.00 83.31 165 GLU A N 1
ATOM 1314 C CA . GLU A 1 165 ? -10.501 2.285 9.769 1.00 83.31 165 GLU A CA 1
ATOM 1315 C C . GLU A 1 165 ? -11.148 3.115 10.887 1.00 83.31 165 GLU A C 1
ATOM 1317 O O . GLU A 1 165 ? -11.870 4.072 10.617 1.00 83.31 165 GLU A O 1
ATOM 1322 N N . MET A 1 166 ? -10.869 2.775 12.152 1.00 79.31 166 MET A N 1
ATOM 1323 C CA . MET A 1 166 ? -11.407 3.490 13.314 1.00 79.31 166 MET A CA 1
ATOM 1324 C C . MET A 1 166 ? -10.937 4.944 13.357 1.00 79.31 166 MET A C 1
ATOM 1326 O O . MET A 1 166 ? -11.726 5.830 13.671 1.00 79.31 166 MET A O 1
ATOM 1330 N N . ALA A 1 167 ? -9.681 5.209 12.999 1.00 79.69 167 ALA A N 1
ATOM 1331 C CA . ALA A 1 167 ? -9.120 6.557 13.048 1.00 79.69 167 ALA A CA 1
ATOM 1332 C C . ALA A 1 167 ? -9.712 7.465 11.958 1.00 79.69 167 ALA A C 1
ATOM 1334 O O . ALA A 1 167 ? -10.030 8.622 12.216 1.00 79.69 167 ALA A O 1
ATOM 1335 N N . ILE A 1 168 ? -9.977 6.920 10.768 1.00 80.25 168 ILE A N 1
ATOM 1336 C CA . ILE A 1 168 ? -10.629 7.657 9.673 1.00 80.25 168 ILE A CA 1
ATOM 1337 C C . ILE A 1 168 ? -12.082 8.028 10.003 1.00 80.25 168 ILE A C 1
ATOM 1339 O O . ILE A 1 168 ? -12.597 9.031 9.509 1.00 80.25 168 ILE A O 1
ATOM 1343 N N . LEU A 1 169 ? -12.758 7.221 10.819 1.00 73.44 169 LEU A N 1
ATOM 1344 C CA . LEU A 1 169 ? -14.193 7.358 11.081 1.00 73.44 169 LEU A CA 1
ATOM 1345 C C . LEU A 1 169 ? -14.496 8.083 12.394 1.00 73.44 169 LEU A C 1
ATOM 1347 O O . LEU A 1 169 ? -15.543 8.718 12.517 1.00 73.44 169 LEU A O 1
ATOM 1351 N N . ASN A 1 170 ? -13.575 8.047 13.355 1.00 72.00 170 ASN A N 1
ATOM 1352 C CA . ASN A 1 170 ? -13.685 8.806 14.593 1.00 72.00 170 ASN A CA 1
ATOM 1353 C C . ASN A 1 170 ? -13.369 10.290 14.359 1.00 72.00 170 ASN A C 1
ATOM 1355 O O . ASN A 1 170 ? -12.502 10.643 13.561 1.00 72.00 170 ASN A O 1
ATOM 1359 N N . GLN A 1 171 ? -14.043 11.181 15.089 1.00 69.94 171 GLN A N 1
ATOM 1360 C CA . GLN A 1 171 ? -13.797 12.629 15.002 1.00 69.94 171 GLN A CA 1
ATOM 1361 C C . GLN A 1 171 ? -12.391 13.021 15.477 1.00 69.94 171 GLN A C 1
ATOM 1363 O O . GLN A 1 171 ? -11.831 13.983 14.969 1.00 69.94 171 GLN A O 1
ATOM 1368 N N . ASN A 1 172 ? -11.808 12.245 16.393 1.00 76.31 172 ASN A N 1
ATOM 1369 C CA . ASN A 1 172 ? -10.543 12.591 17.043 1.00 76.31 172 ASN A CA 1
ATOM 1370 C C . ASN A 1 172 ? -9.310 12.055 16.295 1.00 76.31 172 ASN A C 1
ATOM 1372 O O . ASN A 1 172 ? -8.199 12.283 16.752 1.00 76.31 172 ASN A O 1
ATOM 1376 N N . CYS A 1 173 ? -9.492 11.291 15.209 1.00 80.12 173 CYS A N 1
ATOM 1377 C CA . CYS A 1 173 ? -8.412 10.661 14.430 1.00 80.12 173 CYS A CA 1
ATOM 1378 C C . CYS A 1 173 ? -7.424 9.784 15.232 1.00 80.12 173 CYS A C 1
ATOM 1380 O O . CYS A 1 173 ? -6.377 9.409 14.713 1.00 80.12 173 CYS A O 1
ATOM 1382 N N . LEU A 1 174 ? -7.748 9.424 16.478 1.00 87.56 174 LEU A N 1
ATOM 1383 C CA . LEU A 1 174 ? -6.848 8.668 17.347 1.00 87.56 174 LEU A CA 1
ATOM 1384 C C . LEU A 1 174 ? -6.813 7.182 16.981 1.00 87.56 174 LEU A C 1
ATOM 1386 O O . LEU A 1 174 ? -7.848 6.532 16.787 1.00 87.56 174 LEU A O 1
ATOM 1390 N N . ARG A 1 175 ? -5.601 6.636 16.957 1.00 91.19 175 ARG A N 1
ATOM 1391 C CA . ARG A 1 175 ? -5.315 5.212 16.803 1.00 91.19 175 ARG A CA 1
ATOM 1392 C C . ARG A 1 175 ? -5.648 4.465 18.094 1.00 91.19 175 ARG A C 1
ATOM 1394 O O . ARG A 1 175 ? -5.221 4.839 19.181 1.00 91.19 175 ARG A O 1
ATOM 1401 N N . THR A 1 176 ? -6.437 3.400 17.979 1.00 88.00 176 THR A N 1
ATOM 1402 C CA . THR A 1 176 ? -6.996 2.664 19.128 1.00 88.00 176 THR A CA 1
ATOM 1403 C C . THR A 1 176 ? -6.135 1.500 19.623 1.00 88.00 176 THR A C 1
ATOM 1405 O O . THR A 1 176 ? -6.433 0.949 20.685 1.00 88.00 176 THR A O 1
ATOM 1408 N N . ALA A 1 177 ? -5.140 1.095 18.834 1.00 91.12 177 ALA A N 1
ATOM 1409 C CA . ALA A 1 177 ? -4.184 0.028 19.105 1.00 91.12 177 ALA A CA 1
ATOM 1410 C C . ALA A 1 177 ? -2.966 0.205 18.184 1.00 91.12 177 ALA A C 1
ATOM 1412 O O . ALA A 1 177 ? -3.094 0.795 17.107 1.00 91.12 177 ALA A O 1
ATOM 1413 N N . THR A 1 178 ? -1.826 -0.342 18.594 1.00 93.88 178 THR A N 1
ATOM 1414 C CA . THR A 1 178 ? -0.614 -0.454 17.783 1.00 93.88 178 THR A CA 1
ATOM 1415 C C . THR A 1 178 ? -0.781 -1.588 16.773 1.00 93.88 178 THR A C 1
ATOM 1417 O O . THR A 1 178 ? -1.348 -2.637 17.090 1.00 93.88 178 THR A O 1
ATOM 1420 N N . VAL A 1 179 ? -0.293 -1.397 15.551 1.00 95.75 179 VAL A N 1
ATOM 1421 C CA . VAL A 1 179 ? -0.241 -2.437 14.517 1.00 95.75 179 VAL A CA 1
ATOM 1422 C C . VAL A 1 179 ? 1.202 -2.602 14.076 1.00 95.75 179 VAL A C 1
ATOM 1424 O O . VAL A 1 179 ? 1.814 -1.637 13.626 1.00 95.75 179 VAL A O 1
ATOM 1427 N N . ARG A 1 180 ? 1.728 -3.823 14.182 1.00 94.94 180 ARG A N 1
ATOM 1428 C CA . ARG A 1 180 ? 3.119 -4.152 13.851 1.00 94.94 180 ARG A CA 1
ATOM 1429 C C . ARG A 1 180 ? 3.185 -5.224 12.773 1.00 94.94 180 ARG A C 1
ATOM 1431 O O . ARG A 1 180 ? 2.406 -6.175 12.797 1.00 94.94 180 ARG A O 1
ATOM 1438 N N . THR A 1 181 ? 4.090 -5.089 11.812 1.00 92.38 181 THR A N 1
ATOM 1439 C CA . THR A 1 181 ? 4.319 -6.124 10.795 1.00 92.38 181 THR A CA 1
ATOM 1440 C C . THR A 1 181 ? 5.053 -7.325 11.389 1.00 92.38 181 THR A C 1
ATOM 1442 O O . THR A 1 181 ? 5.960 -7.179 12.201 1.00 92.38 181 THR A O 1
ATOM 1445 N N . LEU A 1 182 ? 4.698 -8.541 10.970 1.00 89.50 182 LEU A N 1
ATOM 1446 C CA . LEU A 1 182 ? 5.441 -9.758 11.335 1.00 89.50 182 LEU A CA 1
ATOM 1447 C C . LEU A 1 182 ? 6.380 -10.233 10.222 1.00 89.50 182 LEU A C 1
ATOM 1449 O O . LEU A 1 182 ? 7.333 -10.963 10.471 1.00 89.50 182 LEU A O 1
ATOM 1453 N N . CYS A 1 183 ? 6.111 -9.816 8.989 1.00 87.25 183 CYS A N 1
ATOM 1454 C CA . CYS A 1 183 ? 6.911 -10.103 7.806 1.00 87.25 183 CYS A CA 1
ATOM 1455 C C . CYS A 1 183 ? 6.903 -8.885 6.874 1.00 87.25 183 CYS A C 1
ATOM 1457 O O . CYS A 1 183 ? 6.231 -7.893 7.157 1.00 87.25 183 CYS A O 1
ATOM 1459 N N . PHE A 1 184 ? 7.589 -8.971 5.731 1.00 86.38 184 PHE A N 1
ATOM 1460 C CA . PHE A 1 184 ? 7.459 -7.955 4.689 1.00 86.38 184 PHE A CA 1
ATOM 1461 C C . PHE A 1 184 ? 5.991 -7.852 4.252 1.00 86.38 184 PHE A C 1
ATOM 1463 O O . PHE A 1 184 ? 5.382 -8.853 3.853 1.00 86.38 184 PHE A O 1
ATOM 1470 N N . CYS A 1 185 ? 5.419 -6.658 4.375 1.00 88.50 185 CYS A N 1
ATOM 1471 C CA . CYS A 1 185 ? 4.011 -6.404 4.109 1.00 88.50 185 CYS A CA 1
ATOM 1472 C C . CYS A 1 185 ? 3.850 -5.426 2.952 1.00 88.50 185 CYS A C 1
ATOM 1474 O O . CYS A 1 185 ? 4.445 -4.352 2.942 1.00 88.50 185 CYS A O 1
ATOM 1476 N N . GLU A 1 186 ? 2.978 -5.780 2.014 1.00 89.25 186 GLU A N 1
ATOM 1477 C CA . GLU A 1 186 ? 2.514 -4.907 0.942 1.00 89.25 186 GLU A CA 1
ATOM 1478 C C . GLU A 1 186 ? 1.090 -4.480 1.285 1.00 89.25 186 GLU A C 1
ATOM 1480 O O . GLU A 1 186 ? 0.179 -5.313 1.390 1.00 89.25 186 GLU A O 1
ATOM 1485 N N . LEU A 1 187 ? 0.894 -3.182 1.484 1.00 91.44 187 LEU A N 1
ATOM 1486 C CA . LEU A 1 187 ? -0.375 -2.620 1.917 1.00 91.44 187 LEU A CA 1
ATOM 1487 C C . LEU A 1 187 ? -0.892 -1.626 0.879 1.00 91.44 187 LEU A C 1
ATOM 1489 O O . LEU A 1 187 ? -0.127 -0.878 0.274 1.00 91.44 187 LEU A O 1
ATOM 1493 N N . ARG A 1 188 ? -2.213 -1.575 0.705 1.00 90.69 188 ARG A N 1
ATOM 1494 C CA . ARG A 1 188 ? -2.888 -0.480 -0.000 1.00 90.69 188 ARG A CA 1
ATOM 1495 C C . ARG A 1 188 ? -3.344 0.540 1.032 1.00 90.69 188 ARG A C 1
ATOM 1497 O O . ARG A 1 188 ? -4.205 0.247 1.855 1.00 90.69 188 ARG A O 1
ATOM 1504 N N . MET A 1 189 ? -2.743 1.718 0.997 1.00 92.44 189 MET A N 1
ATOM 1505 C CA . MET A 1 189 ? -3.055 2.851 1.853 1.00 92.44 189 MET A CA 1
ATOM 1506 C C . MET A 1 189 ? -4.114 3.736 1.195 1.00 92.44 189 MET A C 1
ATOM 1508 O O . MET A 1 189 ? -4.009 4.075 0.013 1.00 92.44 189 MET A O 1
ATOM 1512 N N . LEU A 1 190 ? -5.095 4.163 1.984 1.00 91.69 190 LEU A N 1
ATOM 1513 C CA . LEU A 1 190 ? -6.101 5.145 1.599 1.00 91.69 190 LEU A CA 1
ATOM 1514 C C . LEU A 1 190 ? -6.205 6.226 2.678 1.00 91.69 190 LEU A C 1
ATOM 1516 O O . LEU A 1 190 ? -6.344 5.906 3.858 1.00 91.69 190 LEU A O 1
ATOM 1520 N N . THR A 1 191 ? -6.157 7.495 2.272 1.00 92.31 191 THR A N 1
ATOM 1521 C CA . THR A 1 191 ? -6.251 8.629 3.199 1.00 92.31 191 THR A CA 1
ATOM 1522 C C . THR A 1 191 ? -7.702 8.982 3.522 1.00 92.31 191 THR A C 1
ATOM 1524 O O . THR A 1 191 ? -8.622 8.780 2.722 1.00 92.31 191 THR A O 1
ATOM 1527 N N . ARG A 1 192 ? -7.899 9.564 4.703 1.00 89.75 192 ARG A N 1
ATOM 1528 C CA . ARG A 1 192 ? -9.176 10.013 5.254 1.00 89.75 192 ARG A CA 1
ATOM 1529 C C . ARG A 1 192 ? -9.840 11.012 4.334 1.00 89.75 192 ARG A C 1
ATOM 1531 O O . ARG A 1 192 ? -11.019 10.859 4.049 1.00 89.75 192 ARG A O 1
ATOM 1538 N N . GLU A 1 193 ? -9.091 11.999 3.852 1.00 90.31 193 GLU A N 1
ATOM 1539 C CA . GLU A 1 193 ? -9.605 13.024 2.944 1.00 90.31 193 GLU A CA 1
ATOM 1540 C C . GLU A 1 193 ? -10.262 12.387 1.710 1.00 90.31 193 GLU A C 1
ATOM 1542 O O . GLU A 1 193 ? -11.444 12.607 1.451 1.00 90.31 193 GLU A O 1
ATOM 1547 N N . LYS A 1 194 ? -9.530 11.523 0.994 1.00 91.25 194 LYS A N 1
ATOM 1548 C CA . LYS A 1 194 ? -10.032 10.863 -0.220 1.00 91.25 194 LYS A CA 1
ATOM 1549 C C . LYS A 1 194 ? -11.208 9.943 0.075 1.00 91.25 194 LYS A C 1
ATOM 1551 O O . LYS A 1 194 ? -12.181 9.930 -0.673 1.00 91.25 194 LYS A O 1
ATOM 1556 N N . PHE A 1 195 ? -11.148 9.216 1.187 1.00 88.75 195 PHE A N 1
ATOM 1557 C CA . PHE A 1 195 ? -12.234 8.338 1.596 1.00 88.75 195 PHE A CA 1
ATOM 1558 C C . PHE A 1 195 ? -13.510 9.110 1.951 1.00 88.75 195 PHE A C 1
ATOM 1560 O O . PHE A 1 195 ? -14.592 8.749 1.495 1.00 88.75 195 PHE A O 1
ATOM 1567 N N . LEU A 1 196 ? -13.403 10.190 2.728 1.00 87.00 196 LEU A N 1
ATOM 1568 C CA . LEU A 1 196 ? -14.548 11.012 3.114 1.00 87.00 196 LEU A CA 1
ATOM 1569 C C . LEU A 1 196 ? -15.162 11.731 1.913 1.00 87.00 196 LEU A C 1
ATOM 1571 O O . LEU A 1 196 ? -16.387 11.773 1.829 1.00 87.00 196 LEU A O 1
ATOM 1575 N N . ILE A 1 197 ? -14.343 12.233 0.980 1.00 89.69 197 ILE A N 1
ATOM 1576 C CA . ILE A 1 197 ? -14.824 12.821 -0.280 1.00 89.69 197 ILE A CA 1
ATOM 1577 C C . ILE A 1 197 ? -15.660 11.793 -1.046 1.00 89.69 197 ILE A C 1
ATOM 1579 O O . ILE A 1 197 ? -16.818 12.072 -1.356 1.00 89.69 197 ILE A O 1
ATOM 1583 N N . ALA A 1 198 ? -15.139 10.577 -1.242 1.00 89.25 198 ALA A N 1
ATOM 1584 C CA . ALA A 1 198 ? -15.882 9.507 -1.903 1.00 89.25 198 ALA A CA 1
ATOM 1585 C C . ALA A 1 198 ? -17.209 9.215 -1.176 1.00 89.25 198 ALA A C 1
ATOM 1587 O O . ALA A 1 198 ? -18.256 9.084 -1.799 1.00 89.25 198 ALA A O 1
ATOM 1588 N N . LEU A 1 199 ? -17.229 9.199 0.160 1.00 87.56 199 LEU A N 1
ATOM 1589 C CA . LEU A 1 199 ? -18.467 8.977 0.919 1.00 87.56 199 LEU A CA 1
ATOM 1590 C C . LEU A 1 199 ? -19.512 10.091 0.788 1.00 87.56 199 LEU A C 1
ATOM 1592 O O . LEU A 1 199 ? -20.680 9.838 1.093 1.00 87.56 199 LEU A O 1
ATOM 1596 N N . THR A 1 200 ? -19.143 11.297 0.346 1.00 88.88 200 THR A N 1
ATOM 1597 C CA . THR A 1 200 ? -20.132 12.351 0.065 1.00 88.88 200 THR A CA 1
ATOM 1598 C C . THR A 1 200 ? -20.949 12.040 -1.189 1.00 88.88 200 THR A C 1
ATOM 1600 O O . THR A 1 200 ? -22.148 12.311 -1.212 1.00 88.88 200 THR A O 1
ATOM 1603 N N . HIS A 1 201 ? -20.333 11.400 -2.186 1.00 88.69 201 HIS A N 1
ATOM 1604 C CA . HIS A 1 201 ? -20.984 11.006 -3.434 1.00 88.69 201 HIS A CA 1
ATOM 1605 C C . HIS A 1 201 ? -21.856 9.745 -3.283 1.00 88.69 201 HIS A C 1
ATOM 1607 O O . HIS A 1 201 ? -22.821 9.577 -4.027 1.00 88.69 201 HIS A O 1
ATOM 1613 N N . TYR A 1 202 ? -21.568 8.876 -2.302 1.00 88.81 202 TYR A N 1
ATOM 1614 C CA . TYR A 1 202 ? -22.255 7.584 -2.121 1.00 88.81 202 TYR A CA 1
ATOM 1615 C C . TYR A 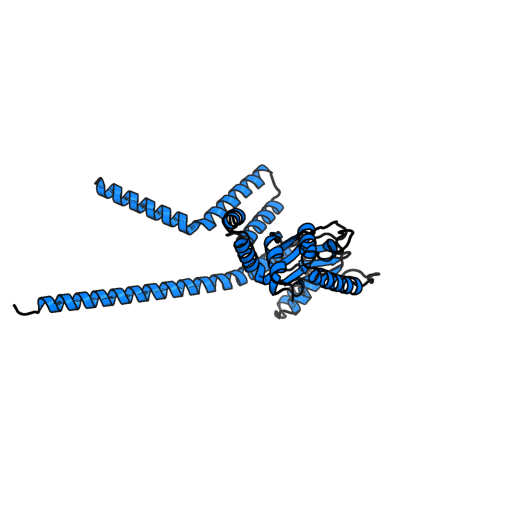1 202 ? -22.833 7.415 -0.699 1.00 88.81 202 TYR A C 1
ATOM 1617 O O . TYR A 1 202 ? -22.270 6.687 0.132 1.00 88.81 202 TYR A O 1
ATOM 1625 N N . PRO A 1 203 ? -23.995 8.027 -0.394 1.00 86.94 203 PRO A N 1
ATOM 1626 C CA . PRO A 1 203 ? -24.577 8.034 0.954 1.00 86.94 203 PRO A CA 1
ATOM 1627 C C . PRO A 1 203 ? -24.945 6.637 1.482 1.00 86.94 203 PRO A C 1
ATOM 1629 O O . PRO A 1 203 ? -24.758 6.359 2.666 1.00 86.94 203 PRO A O 1
ATOM 1632 N N . ALA A 1 204 ? -25.372 5.715 0.612 1.00 86.75 204 ALA A N 1
ATOM 1633 C CA . ALA A 1 204 ? -25.679 4.335 1.003 1.00 86.75 204 ALA A CA 1
ATOM 1634 C C . ALA A 1 204 ? -24.458 3.607 1.606 1.00 86.75 204 ALA A C 1
ATOM 1636 O O . ALA A 1 204 ? -24.581 2.824 2.553 1.00 86.75 204 ALA A O 1
ATOM 1637 N N . MET A 1 205 ? -23.257 3.894 1.090 1.00 85.12 205 MET A N 1
ATOM 1638 C CA . MET A 1 205 ? -22.015 3.332 1.618 1.00 85.12 205 MET A CA 1
ATOM 1639 C 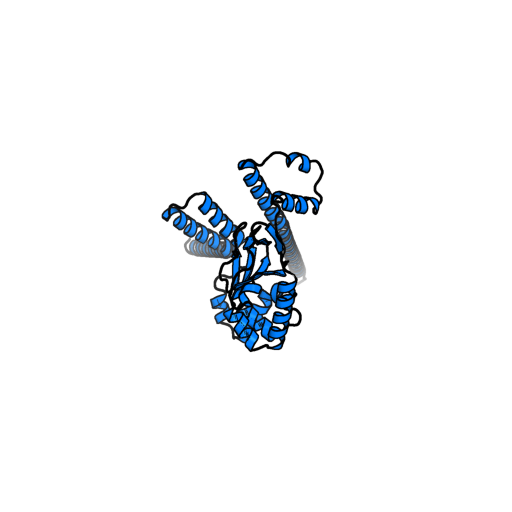C . MET A 1 205 ? -21.648 3.952 2.968 1.00 85.12 205 MET A C 1
ATOM 1641 O O . MET A 1 205 ? -21.261 3.237 3.894 1.00 85.12 205 MET A O 1
ATOM 1645 N N . LYS A 1 206 ? -21.847 5.267 3.116 1.00 85.06 206 LYS A N 1
ATOM 1646 C CA . LYS A 1 206 ? -21.625 5.996 4.372 1.00 85.06 206 LYS A CA 1
ATOM 1647 C C . LYS A 1 206 ? -22.425 5.395 5.531 1.00 85.06 206 LYS A C 1
ATOM 1649 O O . LYS A 1 206 ? -21.859 5.122 6.589 1.00 85.06 206 LYS A O 1
ATOM 1654 N N . GLU A 1 207 ? -23.709 5.108 5.322 1.00 85.25 207 GLU A N 1
ATOM 1655 C CA . GLU A 1 207 ? -24.560 4.469 6.337 1.00 85.25 207 GLU A CA 1
ATOM 1656 C C . GLU A 1 207 ? -24.109 3.047 6.693 1.00 85.25 207 GLU A C 1
ATOM 1658 O O . GLU A 1 207 ? -24.192 2.616 7.847 1.00 85.25 207 GLU A O 1
ATOM 1663 N N . ARG A 1 208 ? -23.636 2.284 5.703 1.00 84.69 208 ARG A N 1
ATOM 1664 C CA . ARG A 1 208 ? -23.131 0.924 5.920 1.00 84.69 208 ARG A CA 1
ATOM 1665 C C . ARG A 1 208 ? -21.859 0.933 6.764 1.00 84.69 208 ARG A C 1
ATOM 1667 O O . ARG A 1 208 ? -21.729 0.121 7.679 1.00 84.69 208 ARG A O 1
ATOM 1674 N N . ILE A 1 209 ? -20.954 1.865 6.489 1.00 81.19 209 ILE A N 1
ATOM 1675 C CA . ILE A 1 209 ? -19.716 2.028 7.250 1.00 81.19 209 ILE A CA 1
ATOM 1676 C C . ILE A 1 209 ? -20.012 2.457 8.688 1.00 81.19 209 ILE A C 1
ATOM 1678 O O . ILE A 1 209 ? -19.462 1.855 9.608 1.00 81.19 209 ILE A O 1
ATOM 1682 N N . ALA A 1 210 ? -20.938 3.398 8.903 1.00 81.81 210 ALA A N 1
ATOM 1683 C CA . ALA A 1 210 ? -21.366 3.791 10.248 1.00 81.81 210 ALA A CA 1
ATOM 1684 C C . ALA A 1 210 ? -21.827 2.577 11.083 1.00 81.81 210 ALA A C 1
ATOM 1686 O O . ALA A 1 210 ? -21.367 2.375 12.207 1.00 81.81 210 ALA A O 1
ATOM 1687 N N . ARG A 1 211 ? -22.623 1.675 10.486 1.00 82.50 211 ARG A N 1
ATOM 1688 C CA . ARG A 1 211 ? -23.053 0.419 11.131 1.00 82.50 211 ARG A CA 1
ATOM 1689 C C . ARG A 1 211 ? -21.896 -0.529 11.467 1.00 82.50 211 ARG A C 1
ATOM 1691 O O . ARG A 1 211 ? -21.949 -1.218 12.485 1.00 82.50 211 ARG A O 1
ATOM 1698 N N . ILE A 1 212 ? -20.866 -0.609 10.622 1.00 79.31 212 ILE A N 1
ATOM 1699 C CA . ILE A 1 212 ? -19.671 -1.433 10.887 1.00 79.31 212 ILE A CA 1
ATOM 1700 C C . ILE A 1 212 ? -18.892 -0.867 12.081 1.00 79.31 212 ILE A C 1
ATOM 1702 O O . ILE A 1 212 ? -18.467 -1.633 12.950 1.00 79.31 212 ILE A O 1
ATOM 1706 N N . VAL A 1 213 ? -18.753 0.459 12.158 1.00 75.25 213 VAL A N 1
ATOM 1707 C CA . VAL A 1 213 ? -18.054 1.140 13.258 1.00 75.25 213 VAL A CA 1
ATOM 1708 C C . VAL A 1 213 ? -18.761 0.933 14.585 1.00 75.25 213 VAL A C 1
ATOM 1710 O O . VAL A 1 213 ? -18.114 0.562 15.564 1.00 75.25 213 VAL A O 1
ATOM 1713 N N . GLU A 1 214 ? -20.082 1.106 14.622 1.00 77.25 214 GLU A N 1
ATOM 1714 C CA . GLU A 1 214 ? -20.879 0.897 15.835 1.00 77.25 214 GLU A CA 1
ATOM 1715 C C . GLU A 1 214 ? -20.774 -0.533 16.368 1.00 77.25 214 GLU A C 1
ATOM 1717 O O . GLU A 1 214 ? -20.722 -0.757 17.578 1.00 77.25 214 GLU A O 1
ATOM 1722 N N . LYS A 1 215 ? -20.730 -1.526 15.471 1.00 78.81 215 LYS A N 1
ATOM 1723 C CA . LYS A 1 215 ? -20.512 -2.920 15.871 1.00 78.81 215 LYS A CA 1
ATOM 1724 C C . LYS A 1 215 ? -19.129 -3.088 16.500 1.00 78.81 215 LYS A C 1
ATOM 1726 O O . LYS A 1 215 ? -19.031 -3.635 17.593 1.00 78.81 215 LYS A O 1
ATOM 1731 N N . ARG A 1 216 ? -18.071 -2.567 15.868 1.00 71.19 216 ARG A N 1
ATOM 1732 C CA . ARG A 1 216 ? -16.688 -2.709 16.364 1.00 71.19 216 ARG A CA 1
ATOM 1733 C C . ARG A 1 216 ? -16.423 -1.954 17.671 1.00 71.19 216 ARG A C 1
ATOM 1735 O O . ARG A 1 216 ? -15.727 -2.485 18.536 1.00 71.19 216 ARG A O 1
ATOM 1742 N N . THR A 1 217 ? -17.022 -0.779 17.870 1.00 69.06 217 THR A N 1
ATOM 1743 C CA . THR A 1 217 ? -16.938 -0.046 19.151 1.00 69.06 217 THR A CA 1
ATOM 1744 C C . THR A 1 217 ? -17.606 -0.805 20.298 1.00 69.06 217 THR A C 1
ATOM 1746 O O . THR A 1 217 ? -17.108 -0.755 21.418 1.00 69.06 217 THR A O 1
ATOM 1749 N N . LYS A 1 218 ? -18.680 -1.560 20.030 1.00 67.12 218 LYS A N 1
ATOM 1750 C CA . LYS A 1 218 ? -19.351 -2.403 21.037 1.00 67.12 218 LYS A CA 1
ATOM 1751 C C . LYS A 1 218 ? -18.613 -3.717 21.315 1.00 67.12 218 LYS A C 1
ATOM 1753 O O . LYS A 1 218 ? -18.655 -4.202 22.441 1.00 67.12 218 LYS A O 1
ATOM 1758 N N . THR A 1 219 ? -17.957 -4.301 20.310 1.00 60.44 219 THR A N 1
ATOM 1759 C CA . THR A 1 219 ? -17.249 -5.589 20.436 1.00 60.44 219 THR A CA 1
ATOM 1760 C C . THR A 1 219 ? -15.838 -5.454 21.009 1.00 60.44 219 THR A C 1
ATOM 1762 O O . THR A 1 219 ? -15.327 -6.428 21.549 1.00 60.44 219 THR A O 1
ATOM 1765 N N . THR A 1 220 ? -15.210 -4.273 20.944 1.00 52.19 220 THR A N 1
ATOM 1766 C CA . THR A 1 220 ? -13.910 -4.031 21.595 1.00 52.19 220 THR A CA 1
ATOM 1767 C C . THR A 1 220 ? -14.102 -4.114 23.116 1.00 52.19 220 THR A C 1
ATOM 1769 O O . THR A 1 220 ? -14.745 -3.229 23.688 1.00 52.19 220 THR A O 1
ATOM 1772 N N . PRO A 1 221 ? -13.620 -5.166 23.805 1.00 42.94 221 PRO A N 1
ATOM 1773 C CA . PRO A 1 221 ? -13.973 -5.382 25.198 1.00 42.94 221 PRO A CA 1
ATOM 1774 C C . PRO A 1 221 ? -13.411 -4.261 26.075 1.00 42.94 221 PRO A C 1
ATOM 1776 O O . PRO A 1 221 ? -12.216 -3.978 26.083 1.00 42.94 221 PRO A O 1
ATOM 1779 N N . LYS A 1 222 ? -14.285 -3.667 26.890 1.00 38.25 222 LYS A N 1
ATOM 1780 C CA . LYS A 1 222 ? -13.964 -2.705 27.959 1.00 38.25 222 LYS A CA 1
ATOM 1781 C C . LYS A 1 222 ? -13.259 -3.363 29.165 1.00 38.25 222 LYS A C 1
ATOM 1783 O O . LYS A 1 222 ? -13.329 -2.852 30.277 1.00 38.25 222 LYS A O 1
ATOM 1788 N N . ARG A 1 223 ? -12.636 -4.530 28.985 1.00 39.19 223 ARG A N 1
ATOM 1789 C CA . ARG A 1 223 ? -11.971 -5.293 30.046 1.00 39.19 223 ARG A CA 1
ATOM 1790 C C . ARG A 1 223 ? -10.522 -5.480 29.665 1.00 39.19 223 ARG A C 1
ATOM 1792 O O . ARG A 1 223 ? -10.278 -6.152 28.679 1.00 39.19 223 ARG A O 1
ATOM 1799 N N . LEU A 1 224 ? -9.625 -4.928 30.470 1.00 39.50 224 LEU A N 1
ATOM 1800 C CA . LEU A 1 224 ? -8.318 -5.500 30.794 1.00 39.50 224 LEU A CA 1
ATOM 1801 C C . LEU A 1 224 ? -7.833 -4.799 32.073 1.00 39.50 224 LEU A C 1
ATOM 1803 O O . LEU A 1 224 ? -6.941 -3.960 32.072 1.00 39.50 224 LEU A O 1
ATOM 1807 N N . SER A 1 225 ? -8.503 -5.115 33.183 1.00 36.81 225 SER A N 1
ATOM 1808 C CA . SER A 1 225 ? -7.864 -5.088 34.493 1.00 36.81 225 SER A CA 1
ATOM 1809 C C . SER A 1 225 ? -7.024 -6.359 34.610 1.00 36.81 225 SER A C 1
ATOM 1811 O O . SER A 1 225 ? -7.572 -7.453 34.484 1.00 36.81 225 SER A O 1
ATOM 1813 N N . THR A 1 226 ? -5.725 -6.171 34.842 1.00 38.94 226 THR A N 1
ATOM 1814 C CA . THR A 1 226 ? -4.808 -7.084 35.544 1.00 38.94 226 THR A CA 1
ATOM 1815 C C . THR A 1 226 ? -4.799 -8.549 35.088 1.00 38.94 226 THR A C 1
ATOM 1817 O O . THR A 1 226 ? -5.614 -9.344 35.547 1.00 38.94 226 THR A O 1
ATOM 1820 N N . ASN A 1 227 ? -3.820 -8.921 34.258 1.00 30.12 227 ASN A N 1
ATOM 1821 C CA . ASN A 1 227 ? -2.818 -9.943 34.603 1.00 30.12 227 ASN A CA 1
ATOM 1822 C C . ASN A 1 227 ? -1.687 -9.973 33.553 1.00 30.12 227 ASN A C 1
ATOM 1824 O O . ASN A 1 227 ? -1.953 -9.693 32.383 1.00 30.12 227 ASN A O 1
ATOM 1828 N N . PRO A 1 228 ? -0.429 -10.257 33.943 1.00 38.28 228 PRO A N 1
ATOM 1829 C CA . PRO A 1 228 ? 0.729 -10.097 33.071 1.00 38.28 228 PRO A CA 1
ATOM 1830 C C . PRO A 1 228 ? 0.923 -11.291 32.127 1.00 38.28 228 PRO A C 1
ATOM 1832 O O . PRO A 1 228 ? 0.914 -12.436 32.564 1.00 38.28 228 PRO A O 1
ATOM 1835 N N . VAL A 1 229 ? 1.190 -10.949 30.864 1.00 42.59 229 VAL A N 1
ATOM 1836 C CA . VAL A 1 229 ? 2.136 -11.584 29.927 1.00 42.59 229 VAL A CA 1
ATOM 1837 C C . VAL A 1 229 ? 1.982 -13.096 29.686 1.00 42.59 229 VAL A C 1
ATOM 1839 O O . VAL A 1 229 ? 2.559 -13.914 30.396 1.00 42.59 229 VAL A O 1
ATOM 1842 N N . GLU A 1 230 ? 1.352 -13.464 28.563 1.00 35.56 230 GLU A N 1
ATOM 1843 C CA . GLU A 1 230 ? 1.811 -14.632 27.795 1.00 35.56 230 GLU A CA 1
ATOM 1844 C C . GLU A 1 230 ? 2.864 -14.150 26.787 1.00 35.56 230 GLU A C 1
ATOM 1846 O O . GLU A 1 230 ? 2.647 -13.187 26.050 1.00 35.56 230 GLU A O 1
ATOM 1851 N N . ASN A 1 231 ? 4.036 -14.787 26.812 1.00 42.25 231 ASN A N 1
ATOM 1852 C CA . ASN A 1 231 ? 5.184 -14.457 25.972 1.00 42.25 231 ASN A CA 1
ATOM 1853 C C . ASN A 1 231 ? 4.809 -14.490 24.472 1.00 42.25 231 ASN A C 1
ATOM 1855 O O . ASN A 1 231 ? 4.143 -15.429 24.036 1.00 42.25 231 ASN A O 1
ATOM 1859 N N . PRO A 1 232 ? 5.324 -13.567 23.636 1.00 44.56 232 PRO A N 1
ATOM 1860 C CA . PRO A 1 232 ? 5.126 -13.594 22.177 1.00 44.56 232 PRO A CA 1
ATOM 1861 C C . PRO A 1 232 ? 5.641 -14.889 21.512 1.00 44.56 232 PRO A C 1
ATOM 1863 O O . PRO A 1 232 ? 5.191 -15.269 20.432 1.00 44.56 232 PRO A O 1
ATOM 1866 N N . LEU A 1 233 ? 6.530 -15.622 22.191 1.00 40.50 233 LEU A N 1
ATOM 1867 C CA . LEU A 1 233 ? 6.986 -16.959 21.795 1.00 40.50 233 LEU A CA 1
ATOM 1868 C C . LEU A 1 233 ? 5.860 -18.007 21.821 1.00 40.50 233 LEU A C 1
ATOM 1870 O O . LEU A 1 233 ? 5.834 -18.893 20.973 1.00 40.50 233 LEU A O 1
ATOM 1874 N N . THR A 1 234 ? 4.883 -17.878 22.719 1.00 41.84 234 THR A N 1
ATOM 1875 C CA . THR A 1 234 ? 3.791 -18.849 22.877 1.00 41.84 234 THR A CA 1
ATOM 1876 C C . THR A 1 234 ? 2.763 -18.743 21.744 1.00 41.84 234 THR A C 1
ATOM 1878 O O . THR A 1 234 ? 2.111 -19.725 21.393 1.00 41.84 234 THR A O 1
ATOM 1881 N N . ALA A 1 235 ? 2.636 -17.567 21.116 1.00 43.94 235 ALA A N 1
ATOM 1882 C CA . ALA A 1 235 ? 1.824 -17.380 19.912 1.00 43.94 235 ALA A CA 1
ATOM 1883 C C . ALA A 1 235 ? 2.479 -18.035 18.683 1.00 43.94 235 ALA A C 1
ATOM 1885 O O . ALA A 1 235 ? 1.793 -18.700 17.908 1.00 43.94 235 ALA A O 1
ATOM 1886 N N . LEU A 1 236 ? 3.807 -17.928 18.550 1.00 41.62 236 LEU A N 1
ATOM 1887 C CA . LEU A 1 236 ? 4.580 -18.622 17.511 1.00 41.62 236 LEU A CA 1
ATOM 1888 C C . LEU A 1 236 ? 4.548 -20.147 17.694 1.00 41.62 236 LEU A C 1
ATOM 1890 O O . LEU A 1 236 ? 4.407 -20.873 16.714 1.00 41.62 236 LEU A O 1
ATOM 1894 N N . GLU A 1 237 ? 4.594 -20.639 18.934 1.00 44.81 237 GLU A N 1
ATOM 1895 C CA . GLU A 1 237 ? 4.438 -22.067 19.245 1.00 44.81 237 GLU A CA 1
ATOM 1896 C C . GLU A 1 237 ? 3.026 -22.584 18.942 1.00 44.81 237 GLU A C 1
ATOM 1898 O O . GLU A 1 237 ? 2.881 -23.676 18.400 1.00 44.81 237 GLU A O 1
ATOM 1903 N N . LYS A 1 238 ? 1.976 -21.796 19.211 1.00 42.09 238 LYS A N 1
ATOM 1904 C CA . LYS A 1 238 ? 0.592 -22.145 18.836 1.00 42.09 238 LYS A CA 1
ATOM 1905 C C . LYS A 1 238 ? 0.403 -22.171 17.309 1.00 42.09 238 LYS A C 1
ATOM 1907 O O . LYS A 1 238 ? -0.335 -23.015 16.804 1.00 42.09 238 LYS A O 1
ATOM 1912 N N . ILE A 1 239 ? 1.108 -21.309 16.568 1.00 44.94 239 ILE A N 1
ATOM 1913 C CA . ILE A 1 239 ? 1.149 -21.326 15.094 1.00 44.94 239 ILE A CA 1
ATOM 1914 C C . ILE A 1 239 ? 1.898 -22.568 14.585 1.00 44.94 239 ILE A C 1
ATOM 1916 O O . ILE A 1 239 ? 1.383 -23.261 13.707 1.00 44.94 239 ILE A O 1
ATOM 1920 N N . ALA A 1 240 ? 3.043 -22.909 15.186 1.00 41.25 240 ALA A N 1
ATOM 1921 C CA . ALA A 1 240 ? 3.800 -24.123 14.871 1.00 41.25 240 ALA A CA 1
ATOM 1922 C C . ALA A 1 240 ? 3.040 -25.412 15.236 1.00 41.25 240 ALA A C 1
ATOM 1924 O O . ALA A 1 240 ? 3.135 -26.400 14.525 1.00 41.25 240 ALA A O 1
ATOM 1925 N N . ALA A 1 241 ? 2.221 -25.406 16.290 1.00 37.72 241 ALA A N 1
ATOM 1926 C CA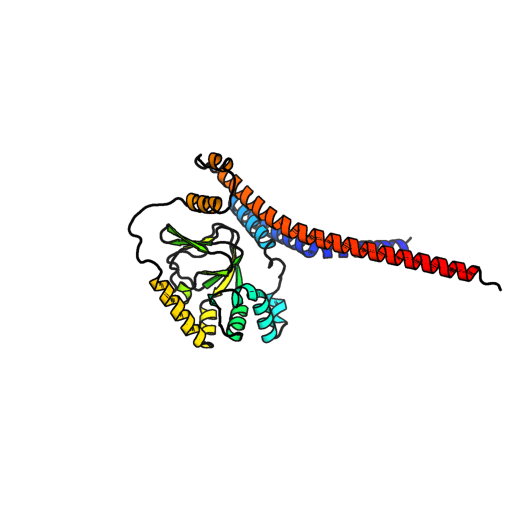 . ALA A 1 241 ? 1.380 -26.546 16.654 1.00 37.72 241 ALA A CA 1
ATOM 1927 C C . ALA A 1 241 ? 0.200 -26.757 15.684 1.00 37.72 241 ALA A C 1
ATOM 1929 O O . 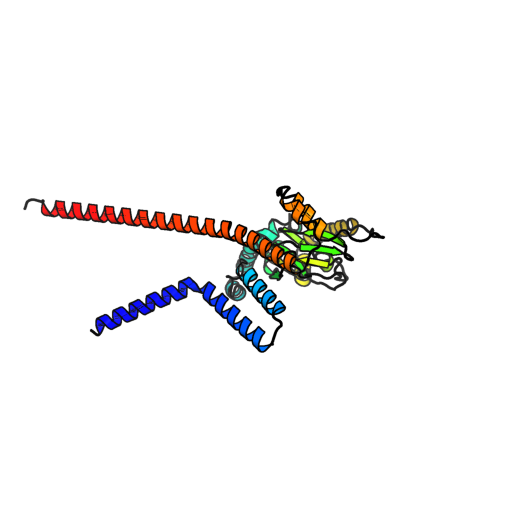ALA A 1 241 ? -0.275 -27.880 15.527 1.00 37.72 241 ALA A O 1
ATOM 1930 N N . SER A 1 242 ? -0.271 -25.699 15.011 1.00 41.94 242 SER A N 1
ATOM 1931 C CA . SER A 1 242 ? -1.330 -25.800 13.992 1.00 41.94 242 SER A CA 1
ATOM 1932 C C . SER A 1 242 ? -0.832 -26.271 12.618 1.00 41.94 242 SER A C 1
ATOM 1934 O O . SER A 1 242 ? -1.635 -26.679 11.779 1.00 41.94 242 SER A O 1
ATOM 1936 N N . ALA A 1 243 ? 0.486 -26.255 12.401 1.00 40.84 243 ALA A N 1
ATOM 1937 C CA . ALA A 1 243 ? 1.153 -26.760 11.210 1.00 40.84 243 ALA A CA 1
ATOM 1938 C C . ALA A 1 243 ? 2.046 -27.939 11.626 1.00 40.84 243 ALA A C 1
ATOM 1940 O O . ALA A 1 243 ? 3.180 -27.737 12.033 1.00 40.84 243 ALA A O 1
ATOM 1941 N N . ALA A 1 244 ? 1.504 -29.160 11.591 1.00 38.62 244 ALA A N 1
ATOM 1942 C CA . ALA A 1 244 ? 2.146 -30.387 12.071 1.00 38.62 244 ALA A CA 1
ATOM 1943 C C . ALA A 1 244 ? 3.648 -30.487 11.716 1.00 38.62 244 ALA A C 1
ATOM 1945 O O . ALA A 1 244 ? 4.002 -30.643 10.548 1.00 38.62 244 ALA A O 1
ATOM 1946 N N . ILE A 1 245 ? 4.517 -30.432 12.734 1.00 38.12 245 ILE A N 1
ATOM 1947 C CA . ILE A 1 245 ? 5.955 -30.724 12.636 1.00 38.12 245 ILE A CA 1
ATOM 1948 C C . ILE A 1 245 ? 6.351 -31.610 13.829 1.00 38.12 245 ILE A C 1
ATOM 1950 O O . ILE A 1 245 ? 5.982 -31.341 14.971 1.00 38.12 245 ILE A O 1
ATOM 1954 N N . ASP A 1 246 ? 7.088 -32.680 13.528 1.00 38.84 246 ASP A N 1
ATOM 1955 C CA . ASP A 1 246 ? 7.417 -33.815 14.395 1.00 38.84 246 ASP A CA 1
ATOM 1956 C C . ASP A 1 246 ? 8.056 -33.485 15.764 1.00 38.84 246 ASP A C 1
ATOM 1958 O O . ASP A 1 246 ? 8.872 -32.573 15.923 1.00 38.84 246 ASP A O 1
ATOM 1962 N N . ASP A 1 247 ? 7.765 -34.362 16.733 1.00 36.78 247 ASP A N 1
ATOM 1963 C CA . ASP A 1 247 ? 8.140 -34.367 18.164 1.00 36.78 247 ASP A CA 1
ATOM 1964 C C . ASP A 1 247 ? 9.656 -34.226 18.462 1.00 36.78 247 ASP A C 1
ATOM 1966 O O . ASP A 1 247 ? 10.071 -33.901 19.578 1.00 36.78 247 ASP A O 1
ATOM 1970 N N . LYS A 1 248 ? 10.527 -34.408 17.458 1.00 38.94 248 LYS A N 1
ATOM 1971 C CA . LYS A 1 248 ? 11.980 -34.182 17.596 1.00 38.94 248 LYS A CA 1
ATOM 1972 C C . LYS A 1 248 ? 12.361 -32.699 17.627 1.00 38.94 248 LYS A C 1
ATOM 1974 O O . LYS A 1 248 ? 13.334 -32.356 18.298 1.00 38.94 248 LYS A O 1
ATOM 1979 N N . THR A 1 249 ? 11.593 -31.824 16.979 1.00 42.72 249 THR A N 1
ATOM 1980 C CA . THR A 1 249 ? 11.867 -30.374 16.930 1.00 42.72 249 THR A CA 1
ATOM 1981 C C . THR A 1 249 ? 11.453 -29.680 18.236 1.00 42.72 249 THR A C 1
ATOM 1983 O O . THR A 1 249 ? 12.093 -28.719 18.665 1.00 42.72 249 THR A O 1
ATOM 1986 N N . ALA A 1 250 ? 10.451 -30.229 18.937 1.00 37.69 250 ALA A N 1
ATOM 1987 C CA . ALA A 1 250 ? 9.922 -29.721 20.207 1.00 37.69 250 ALA A CA 1
ATOM 1988 C C . ALA A 1 250 ? 10.957 -29.720 21.350 1.00 37.69 250 ALA A C 1
ATOM 1990 O O . ALA A 1 250 ? 11.002 -28.798 22.164 1.00 37.69 250 ALA A O 1
ATOM 1991 N N . LYS A 1 251 ? 11.855 -30.712 21.397 1.00 38.28 251 LYS A N 1
ATOM 1992 C CA . LYS A 1 251 ? 12.867 -30.820 22.467 1.00 38.28 251 LYS A CA 1
ATOM 1993 C C . LYS A 1 251 ? 14.033 -29.837 22.320 1.00 38.28 251 LYS A C 1
ATOM 1995 O O . LYS A 1 251 ? 14.756 -29.614 23.286 1.00 38.28 251 LYS A O 1
ATOM 2000 N N . GLN A 1 252 ? 14.187 -29.200 21.159 1.00 40.81 252 GLN A N 1
ATOM 2001 C CA . GLN A 1 252 ? 15.220 -28.186 20.905 1.00 40.81 252 GLN A CA 1
ATOM 2002 C C . GLN A 1 252 ? 14.731 -26.746 21.186 1.00 40.81 252 GLN A C 1
ATOM 2004 O O . GLN A 1 252 ? 15.480 -25.785 21.013 1.00 40.81 252 GLN A O 1
ATOM 2009 N N . LEU A 1 253 ? 13.475 -26.585 21.624 1.00 38.94 253 LEU A N 1
ATOM 2010 C CA . LEU A 1 253 ? 12.822 -25.300 21.918 1.00 38.94 253 LEU A CA 1
ATOM 2011 C C . LEU A 1 253 ? 12.855 -24.900 23.409 1.00 38.94 253 LEU A C 1
ATOM 2013 O O . LEU A 1 253 ? 12.523 -23.766 23.728 1.00 38.94 253 LEU A O 1
ATOM 2017 N N . VAL A 1 254 ? 13.307 -25.778 24.315 1.00 38.09 254 VAL A N 1
ATOM 2018 C CA . VAL A 1 254 ? 13.227 -25.570 25.781 1.00 38.09 254 VAL A CA 1
ATOM 2019 C C . VAL A 1 254 ? 14.434 -24.811 26.374 1.00 38.09 254 VAL A C 1
ATOM 2021 O O . VAL A 1 254 ? 14.418 -24.442 27.546 1.00 38.09 254 VAL A O 1
ATOM 2024 N N . SER A 1 255 ? 15.485 -24.516 25.600 1.00 34.53 255 SER A N 1
ATOM 2025 C CA . SER A 1 255 ? 16.612 -23.704 26.092 1.00 34.53 255 SER A CA 1
ATOM 2026 C C . SER A 1 255 ? 16.411 -22.208 25.796 1.00 34.53 255 SER A C 1
ATOM 2028 O O . SER A 1 255 ? 16.094 -21.871 24.651 1.00 34.53 255 SER A O 1
ATOM 2030 N N . PRO A 1 256 ? 16.634 -21.306 26.774 1.00 35.28 256 PRO A N 1
ATOM 2031 C CA . PRO A 1 256 ? 16.400 -19.868 26.623 1.00 35.28 256 PRO A CA 1
ATOM 2032 C C . PRO A 1 256 ? 17.224 -19.274 25.464 1.00 35.28 256 PRO A C 1
ATOM 2034 O O . PRO A 1 256 ? 18.359 -19.706 25.243 1.00 35.28 256 PRO A O 1
ATOM 2037 N N . PRO A 1 257 ? 16.684 -18.302 24.701 1.00 36.62 257 PRO A N 1
ATOM 2038 C CA . PRO A 1 257 ? 17.303 -17.869 23.457 1.00 36.62 257 PRO A CA 1
ATOM 2039 C C . PRO A 1 257 ? 18.473 -16.920 23.732 1.00 36.62 257 PRO A C 1
ATOM 2041 O O . PRO A 1 257 ? 18.304 -15.821 24.255 1.00 36.62 257 PRO A O 1
ATOM 2044 N N . THR A 1 258 ? 19.674 -17.331 23.337 1.00 41.16 258 THR A N 1
ATOM 2045 C CA . THR A 1 258 ? 20.824 -16.441 23.148 1.00 41.16 258 THR A CA 1
ATOM 2046 C C . THR A 1 258 ? 20.714 -15.736 21.778 1.00 41.16 258 THR A C 1
ATOM 2048 O O . THR A 1 258 ? 20.169 -16.311 20.834 1.00 41.16 258 THR A O 1
ATOM 2051 N N . PRO A 1 259 ? 21.239 -14.504 21.616 1.00 42.28 259 PRO A N 1
ATOM 2052 C CA . PRO A 1 259 ? 21.020 -13.676 20.420 1.00 42.28 259 PRO A CA 1
ATOM 2053 C C . PRO A 1 259 ? 21.466 -14.323 19.095 1.00 42.28 259 PRO A C 1
ATOM 2055 O O . PRO A 1 259 ? 20.892 -14.051 18.042 1.00 42.28 259 PRO A O 1
ATOM 2058 N N . ALA A 1 260 ? 22.452 -15.223 19.143 1.00 36.66 260 ALA A N 1
ATOM 2059 C CA . ALA A 1 260 ? 22.943 -15.956 17.976 1.00 36.66 260 ALA A CA 1
ATOM 2060 C C . ALA A 1 260 ? 21.894 -16.924 17.390 1.00 36.66 260 ALA A C 1
ATOM 2062 O O . ALA A 1 260 ? 21.805 -17.103 16.176 1.00 36.66 260 ALA A O 1
ATOM 2063 N N . THR A 1 261 ? 21.056 -17.528 18.232 1.00 43.00 261 THR A N 1
ATOM 2064 C CA . THR A 1 261 ? 20.078 -18.547 17.824 1.00 43.00 261 THR A CA 1
ATOM 2065 C C . THR A 1 261 ? 18.832 -17.929 17.188 1.00 43.00 261 THR A C 1
ATOM 2067 O O . THR A 1 261 ? 18.252 -18.518 16.278 1.00 43.00 261 THR A O 1
ATOM 2070 N N . THR A 1 262 ? 18.452 -16.716 17.601 1.00 38.16 262 THR A N 1
ATOM 2071 C CA . THR A 1 262 ? 17.320 -15.965 17.028 1.00 38.16 262 THR A CA 1
ATOM 2072 C C . THR A 1 262 ? 17.624 -15.482 15.611 1.00 38.16 262 THR A C 1
ATOM 2074 O O . THR A 1 262 ? 16.801 -15.665 14.720 1.00 38.16 262 THR A O 1
ATOM 2077 N N . LEU A 1 263 ? 18.832 -14.960 15.368 1.00 39.31 263 LEU A N 1
ATOM 2078 C CA . LEU A 1 263 ? 19.275 -14.559 14.026 1.00 39.31 263 LEU A CA 1
ATOM 2079 C C . LEU A 1 263 ? 19.371 -15.747 13.065 1.00 39.31 263 LEU A C 1
ATOM 2081 O O . LEU A 1 263 ? 19.047 -15.616 11.888 1.00 39.31 263 LEU A O 1
ATOM 2085 N N . THR A 1 264 ? 19.747 -16.921 13.578 1.00 42.44 264 THR A N 1
ATOM 2086 C CA . THR A 1 264 ? 19.828 -18.148 12.775 1.00 42.44 264 THR A CA 1
ATOM 2087 C C . THR A 1 264 ? 18.436 -18.717 12.471 1.00 42.44 264 THR A C 1
ATOM 2089 O O . THR A 1 264 ? 18.200 -19.218 11.378 1.00 42.44 264 THR A O 1
ATOM 2092 N N . ARG A 1 265 ? 17.475 -18.590 13.397 1.00 41.88 265 ARG A N 1
ATOM 2093 C CA . ARG A 1 265 ? 16.070 -18.965 13.155 1.00 41.88 265 ARG A CA 1
ATOM 2094 C C . ARG A 1 265 ? 15.362 -18.018 12.188 1.00 41.88 265 ARG A C 1
ATOM 2096 O O . ARG A 1 265 ? 14.624 -18.491 11.334 1.00 41.88 265 ARG A O 1
ATOM 2103 N N . ILE A 1 266 ? 15.584 -16.707 12.301 1.00 47.81 266 ILE A N 1
ATOM 2104 C CA . ILE A 1 266 ? 15.003 -15.710 11.385 1.00 47.81 266 ILE A CA 1
ATOM 2105 C C . ILE A 1 266 ? 15.596 -15.873 9.985 1.00 47.81 266 ILE A C 1
ATOM 2107 O O . ILE A 1 266 ? 14.849 -15.843 9.009 1.00 47.81 266 ILE A O 1
ATOM 2111 N N . SER A 1 267 ? 16.905 -16.132 9.873 1.00 41.88 267 SER A N 1
ATOM 2112 C CA . SER A 1 267 ? 17.508 -16.436 8.577 1.00 41.88 267 SER A CA 1
ATOM 2113 C C . SER A 1 267 ? 16.930 -17.722 7.991 1.00 41.88 267 SER A C 1
ATOM 2115 O O . SER A 1 267 ? 16.542 -17.703 6.831 1.00 41.88 267 SER A O 1
ATOM 2117 N N . GLN A 1 268 ? 16.757 -18.795 8.770 1.00 40.16 268 GLN A N 1
ATOM 2118 C CA . GLN A 1 268 ? 16.139 -20.044 8.301 1.00 40.16 268 GLN A CA 1
ATOM 2119 C C . GLN A 1 268 ? 14.675 -19.866 7.877 1.00 40.16 268 GLN A C 1
ATOM 2121 O O . GLN A 1 268 ? 14.324 -20.286 6.783 1.00 40.16 268 GLN A O 1
ATOM 2126 N N . LEU A 1 269 ? 13.849 -19.153 8.648 1.00 40.09 269 LEU A N 1
ATOM 2127 C CA . LEU A 1 269 ? 12.450 -18.870 8.291 1.00 40.09 269 LEU A CA 1
ATOM 2128 C C . LEU A 1 269 ? 12.327 -17.999 7.033 1.00 40.09 269 LEU A C 1
ATOM 2130 O O . LEU A 1 269 ? 11.499 -18.287 6.168 1.00 40.09 269 LEU A O 1
ATOM 2134 N N . ASN A 1 270 ? 13.180 -16.979 6.882 1.00 40.12 270 ASN A N 1
ATOM 2135 C CA . ASN A 1 270 ? 13.268 -16.218 5.636 1.00 40.12 270 ASN A CA 1
ATOM 2136 C C . ASN A 1 270 ? 13.769 -17.104 4.487 1.00 40.12 270 ASN A C 1
ATOM 2138 O O . ASN A 1 270 ? 13.271 -16.978 3.373 1.00 40.12 270 ASN A O 1
ATOM 2142 N N . THR A 1 271 ? 14.702 -18.028 4.727 1.00 42.41 271 THR A N 1
ATOM 2143 C CA . THR A 1 271 ? 15.226 -18.931 3.688 1.00 42.41 271 THR A CA 1
ATOM 2144 C C . THR A 1 271 ? 14.171 -19.940 3.243 1.00 42.41 271 THR A C 1
ATOM 2146 O O . THR A 1 271 ? 14.007 -20.122 2.043 1.00 42.41 271 THR A O 1
ATOM 2149 N N . ASP A 1 272 ? 13.396 -20.511 4.164 1.00 38.06 272 ASP A N 1
ATOM 2150 C CA . ASP A 1 272 ? 12.341 -21.492 3.887 1.00 38.06 272 ASP A CA 1
ATOM 2151 C C . ASP A 1 272 ? 11.127 -20.842 3.209 1.00 38.06 272 ASP A C 1
ATOM 2153 O O . ASP A 1 272 ? 10.575 -21.388 2.251 1.00 38.06 272 ASP A O 1
ATOM 2157 N N . PHE A 1 273 ? 10.757 -19.621 3.614 1.00 38.84 273 PHE A N 1
ATOM 2158 C CA . PHE A 1 273 ? 9.703 -18.848 2.951 1.00 38.84 273 PHE A CA 1
ATOM 2159 C C . PHE A 1 273 ? 10.132 -18.383 1.551 1.00 38.84 273 PHE A C 1
ATOM 2161 O O . PHE A 1 273 ? 9.368 -18.486 0.587 1.00 38.84 273 PHE A O 1
ATOM 2168 N N . THR A 1 274 ? 11.388 -17.946 1.398 1.00 40.19 274 THR A N 1
ATOM 2169 C CA . THR A 1 274 ? 11.956 -17.574 0.093 1.00 40.19 274 THR A CA 1
ATOM 2170 C C . THR A 1 274 ? 12.185 -18.803 -0.792 1.00 40.19 274 THR A C 1
ATOM 2172 O O . THR A 1 274 ? 12.045 -18.693 -2.005 1.00 40.19 274 THR A O 1
ATOM 2175 N N . ALA A 1 275 ? 12.479 -19.979 -0.229 1.00 39.19 275 ALA A N 1
ATOM 2176 C CA . ALA A 1 275 ? 12.619 -21.247 -0.948 1.00 39.19 275 ALA A CA 1
ATOM 2177 C C . ALA A 1 275 ? 11.263 -21.819 -1.385 1.00 39.19 275 ALA A C 1
ATOM 2179 O O . ALA A 1 275 ? 11.144 -22.312 -2.505 1.00 39.19 275 ALA A O 1
ATOM 2180 N N . SER A 1 276 ? 10.217 -21.690 -0.567 1.00 40.59 276 SER A N 1
ATOM 2181 C CA . SER A 1 276 ? 8.841 -22.032 -0.953 1.00 40.59 276 SER A CA 1
ATOM 2182 C C . SER A 1 276 ? 8.315 -21.102 -2.060 1.00 40.59 276 SER A C 1
ATOM 2184 O O . SER A 1 276 ? 7.686 -21.550 -3.017 1.00 40.59 276 SER A O 1
ATOM 2186 N N . PHE A 1 277 ? 8.673 -19.814 -2.017 1.00 40.59 277 PHE A N 1
ATOM 2187 C CA . PHE A 1 277 ? 8.348 -18.864 -3.084 1.00 40.59 277 PHE A CA 1
ATOM 2188 C C . PHE A 1 277 ? 9.192 -19.086 -4.352 1.00 40.59 277 PHE A C 1
ATOM 2190 O O . PHE A 1 277 ? 8.657 -19.029 -5.461 1.00 40.59 277 PHE A O 1
ATOM 2197 N N . ARG A 1 278 ? 10.497 -19.379 -4.207 1.00 41.53 278 ARG A N 1
ATOM 2198 C CA . ARG A 1 278 ? 11.409 -19.722 -5.314 1.00 41.53 278 ARG A CA 1
ATOM 2199 C C . ARG A 1 278 ? 11.057 -21.049 -5.964 1.00 41.53 278 ARG A C 1
ATOM 2201 O O . ARG A 1 278 ? 11.213 -21.126 -7.166 1.00 41.53 278 ARG A O 1
ATOM 2208 N N . SER A 1 279 ? 10.585 -22.061 -5.239 1.00 45.50 279 SER A N 1
ATOM 2209 C CA . SER A 1 279 ? 10.140 -23.325 -5.850 1.00 45.50 279 SER A CA 1
ATOM 2210 C C . SER A 1 279 ? 8.894 -23.103 -6.702 1.00 45.50 279 SER A C 1
ATOM 2212 O O . SER A 1 279 ? 8.920 -23.445 -7.873 1.00 45.50 279 SER A O 1
ATOM 2214 N N . GLN A 1 280 ? 7.881 -22.381 -6.209 1.00 46.47 280 GLN A N 1
ATOM 2215 C CA . GLN A 1 280 ? 6.683 -22.082 -7.010 1.00 46.47 280 GLN A CA 1
ATOM 2216 C C . GLN A 1 280 ? 6.960 -21.188 -8.232 1.00 46.47 280 GLN A C 1
ATOM 2218 O O . GLN A 1 280 ? 6.371 -21.391 -9.294 1.00 46.47 280 GLN A O 1
ATOM 2223 N N . THR A 1 281 ? 7.856 -20.199 -8.120 1.00 46.41 281 THR A N 1
ATOM 2224 C CA . THR A 1 281 ? 8.231 -19.357 -9.274 1.00 46.41 281 THR A CA 1
ATOM 2225 C C . THR A 1 281 ? 9.242 -20.027 -10.205 1.00 46.41 281 THR A C 1
ATOM 2227 O O . THR A 1 281 ? 9.126 -19.860 -11.414 1.00 46.41 281 THR A O 1
ATOM 2230 N N . ALA A 1 282 ? 10.193 -20.813 -9.696 1.00 43.66 282 ALA A N 1
ATOM 2231 C CA . ALA A 1 282 ? 11.163 -21.528 -10.524 1.00 43.66 282 ALA A CA 1
ATOM 2232 C C . ALA A 1 282 ? 10.535 -22.722 -11.243 1.00 43.66 282 ALA A C 1
ATOM 2234 O O . ALA A 1 282 ? 10.844 -22.901 -12.411 1.00 43.66 282 ALA A O 1
ATOM 2235 N N . GLU A 1 283 ? 9.632 -23.483 -10.613 1.00 48.59 283 GLU A N 1
ATOM 2236 C CA . GLU A 1 283 ? 8.878 -24.560 -11.274 1.00 48.59 283 GLU A CA 1
ATOM 2237 C C . GLU A 1 283 ? 7.982 -23.993 -12.384 1.00 48.59 283 GLU A C 1
ATOM 2239 O O . GLU A 1 283 ? 8.007 -24.500 -13.504 1.00 48.59 283 GLU A O 1
ATOM 2244 N N . SER A 1 284 ? 7.299 -22.864 -12.140 1.00 48.31 284 SER A N 1
ATOM 2245 C CA . SER A 1 284 ? 6.495 -22.188 -13.171 1.00 48.31 284 SER A CA 1
ATOM 2246 C C . SER A 1 284 ? 7.335 -21.676 -14.348 1.00 48.31 284 SER A C 1
ATOM 2248 O O . SER A 1 284 ? 6.906 -21.747 -15.502 1.00 48.31 284 SER A O 1
ATOM 2250 N N . GLU A 1 285 ? 8.533 -21.147 -14.090 1.00 50.84 285 GLU A N 1
ATOM 2251 C CA . GLU A 1 285 ? 9.427 -20.678 -15.151 1.00 50.84 285 GLU A CA 1
ATOM 2252 C C . GLU A 1 285 ? 10.127 -21.847 -15.871 1.00 50.84 285 GLU A C 1
ATOM 2254 O O . GLU A 1 285 ? 10.312 -21.774 -17.086 1.00 50.84 285 GLU A O 1
ATOM 2259 N N . LEU A 1 286 ? 10.432 -22.958 -15.187 1.00 48.47 286 LEU A N 1
ATOM 2260 C CA . LEU A 1 286 ? 10.978 -24.173 -15.807 1.00 48.47 286 LEU A CA 1
ATOM 2261 C C . LEU A 1 286 ? 9.961 -24.844 -16.731 1.00 48.47 286 LEU A C 1
ATOM 2263 O O . LEU A 1 286 ? 10.338 -25.244 -17.830 1.00 48.47 286 LEU A O 1
ATOM 2267 N N . GLU A 1 287 ? 8.685 -24.900 -16.342 1.00 60.69 287 GLU A N 1
ATOM 2268 C CA . GLU A 1 287 ? 7.606 -25.399 -17.203 1.00 60.69 287 GLU A CA 1
ATOM 2269 C C . GLU A 1 287 ? 7.437 -24.525 -18.454 1.00 60.69 287 GLU A C 1
ATOM 2271 O O . GLU A 1 287 ? 7.320 -25.045 -19.566 1.00 60.69 287 GLU A O 1
ATOM 2276 N N . LYS A 1 288 ? 7.507 -23.191 -18.319 1.00 58.38 288 LYS A N 1
ATOM 2277 C CA . LYS A 1 288 ? 7.475 -22.274 -19.475 1.00 58.38 288 LYS A CA 1
ATOM 2278 C C . LYS A 1 288 ? 8.688 -22.450 -20.385 1.00 58.38 288 LYS A C 1
ATOM 2280 O O . LYS A 1 288 ? 8.543 -22.413 -21.608 1.00 58.38 288 LYS A O 1
ATOM 2285 N N . ILE A 1 289 ? 9.877 -22.644 -19.814 1.00 53.41 289 ILE A N 1
ATOM 2286 C CA . ILE A 1 289 ? 11.110 -22.881 -20.574 1.00 53.41 289 ILE A CA 1
ATOM 2287 C C . ILE A 1 289 ? 11.056 -24.250 -21.268 1.00 53.41 289 ILE A C 1
ATOM 2289 O O . ILE A 1 289 ? 11.362 -24.325 -22.456 1.00 53.41 289 ILE A O 1
ATOM 2293 N N . GLN A 1 290 ? 10.591 -25.311 -20.602 1.00 59.75 290 GLN A N 1
ATOM 2294 C CA . GLN A 1 290 ? 10.407 -26.640 -21.201 1.00 59.75 290 GLN A CA 1
ATOM 2295 C C . GLN A 1 290 ? 9.358 -26.637 -22.316 1.00 59.75 290 GLN A C 1
ATOM 2297 O O . GLN A 1 290 ? 9.594 -27.229 -23.373 1.00 59.75 290 GLN A O 1
ATOM 2302 N N . ALA A 1 291 ? 8.239 -25.931 -22.137 1.00 67.38 291 ALA A N 1
ATOM 2303 C CA . ALA A 1 291 ? 7.231 -25.763 -23.181 1.00 67.38 291 ALA A CA 1
ATOM 2304 C C . ALA A 1 291 ? 7.807 -25.031 -24.406 1.00 67.38 291 ALA A C 1
ATOM 2306 O O . ALA A 1 291 ? 7.543 -25.415 -25.547 1.00 67.38 291 ALA A O 1
ATOM 2307 N N . LYS A 1 292 ? 8.651 -24.015 -24.182 1.00 63.66 292 LYS A N 1
ATOM 2308 C CA . LYS A 1 292 ? 9.294 -23.240 -25.253 1.00 63.66 292 LYS A CA 1
ATOM 2309 C C . LYS A 1 292 ? 10.424 -23.999 -25.957 1.00 63.66 292 LYS A C 1
ATOM 2311 O O . LYS A 1 292 ? 10.595 -23.853 -27.162 1.00 63.66 292 LYS A O 1
ATOM 2316 N N . ILE A 1 293 ? 11.169 -24.840 -25.241 1.00 65.06 293 ILE A N 1
ATOM 2317 C CA . ILE A 1 293 ? 12.153 -25.753 -25.844 1.00 65.06 293 ILE A CA 1
ATOM 2318 C C . ILE A 1 293 ? 11.438 -26.813 -26.690 1.00 65.06 293 ILE A C 1
ATOM 2320 O O . ILE A 1 293 ? 11.849 -27.069 -27.819 1.00 65.06 293 ILE A O 1
ATOM 2324 N N . SER A 1 294 ? 10.330 -27.369 -26.195 1.00 68.38 294 SER A N 1
ATOM 2325 C CA . SER A 1 294 ? 9.543 -28.368 -26.930 1.00 68.38 294 SER A CA 1
ATOM 2326 C C . SER A 1 294 ? 8.950 -27.798 -28.221 1.00 68.38 294 SER A C 1
ATOM 2328 O O . SER A 1 294 ? 9.003 -28.455 -29.261 1.00 68.38 294 SER A O 1
ATOM 2330 N N . SER A 1 295 ? 8.459 -26.552 -28.198 1.00 68.69 295 SER A N 1
ATOM 2331 C CA . SER A 1 295 ? 7.954 -25.898 -29.410 1.00 68.69 295 SER A CA 1
ATOM 2332 C C . SER A 1 295 ? 9.061 -25.580 -30.420 1.00 68.69 295 SER A C 1
ATOM 2334 O O . SER A 1 295 ? 8.842 -25.746 -31.620 1.00 68.69 295 SER A O 1
ATOM 2336 N N . MET A 1 296 ? 10.266 -25.208 -29.967 1.00 64.88 296 MET A N 1
ATOM 2337 C CA . MET A 1 296 ? 11.419 -25.029 -30.861 1.00 64.88 296 MET A CA 1
ATOM 2338 C C . MET A 1 296 ? 11.867 -26.343 -31.510 1.00 64.88 296 MET A C 1
ATOM 2340 O O . MET A 1 296 ? 12.132 -26.357 -32.709 1.00 64.88 296 MET A O 1
ATOM 2344 N N . ILE A 1 297 ? 11.911 -27.450 -30.759 1.00 74.62 297 ILE A N 1
ATOM 2345 C CA . ILE A 1 297 ? 12.260 -28.773 -31.309 1.00 74.62 297 ILE A CA 1
ATOM 2346 C C . ILE A 1 297 ? 11.231 -29.197 -32.363 1.00 74.62 297 ILE A C 1
ATOM 2348 O O . ILE A 1 297 ? 11.602 -29.664 -33.438 1.00 74.62 297 ILE A O 1
ATOM 2352 N N . GLN A 1 298 ? 9.942 -28.970 -32.103 1.00 72.62 298 GLN A N 1
ATOM 2353 C CA . GLN A 1 298 ? 8.879 -29.275 -33.059 1.00 72.62 298 GLN A CA 1
ATOM 2354 C C . GLN A 1 298 ? 8.979 -28.424 -34.336 1.00 72.62 298 G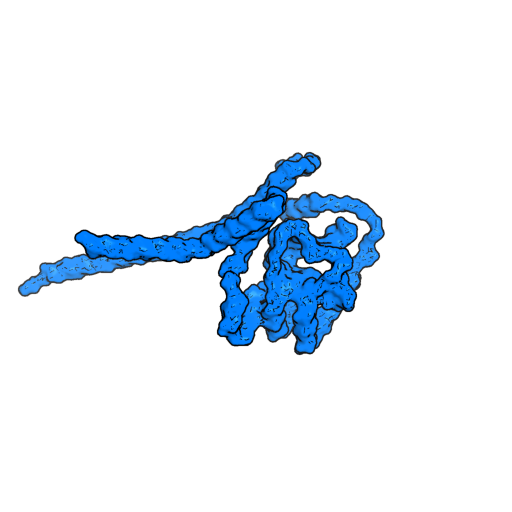LN A C 1
ATOM 2356 O O . GLN A 1 298 ? 8.781 -28.945 -35.434 1.00 72.62 298 GLN A O 1
ATOM 2361 N N . GLN A 1 299 ? 9.331 -27.138 -34.219 1.00 75.44 299 GLN A N 1
ATOM 2362 C CA . GLN A 1 299 ? 9.604 -26.289 -35.385 1.00 75.44 299 GLN A CA 1
ATOM 2363 C C . GLN A 1 299 ? 10.826 -26.771 -36.175 1.00 75.44 299 GLN A C 1
ATOM 2365 O O . GLN A 1 299 ? 10.807 -26.742 -37.405 1.00 75.44 299 GLN A O 1
ATOM 2370 N N . GLN A 1 300 ? 11.872 -27.240 -35.492 1.00 70.94 300 GLN A N 1
ATOM 2371 C CA . GLN A 1 300 ? 13.082 -27.745 -36.136 1.00 70.94 300 GLN A CA 1
ATOM 2372 C C . GLN A 1 300 ? 12.820 -29.061 -36.891 1.00 70.94 300 GLN A C 1
ATOM 2374 O O . GLN A 1 300 ? 13.306 -29.226 -38.009 1.00 70.94 300 GLN A O 1
ATOM 2379 N N . ASP A 1 301 ? 11.989 -29.950 -36.336 1.00 77.62 301 ASP A N 1
ATOM 2380 C CA . ASP A 1 301 ? 11.575 -31.198 -36.993 1.00 77.62 301 ASP A CA 1
ATOM 2381 C C . ASP A 1 301 ? 10.669 -30.928 -38.211 1.00 77.62 301 ASP A C 1
ATOM 2383 O O . ASP A 1 301 ? 10.814 -31.557 -39.260 1.00 77.62 301 ASP A O 1
ATOM 2387 N N . GLN A 1 302 ? 9.785 -29.924 -38.128 1.00 76.19 302 GLN A N 1
ATOM 2388 C CA . GLN A 1 302 ? 9.009 -29.460 -39.286 1.00 76.19 302 GLN A CA 1
ATOM 2389 C C . GLN A 1 302 ? 9.900 -28.895 -40.398 1.00 76.19 302 GLN A C 1
ATOM 2391 O O . GLN A 1 302 ? 9.686 -29.212 -41.568 1.00 76.19 302 GLN A O 1
ATOM 2396 N N . LEU A 1 303 ? 10.916 -28.100 -40.047 1.00 73.38 303 LEU A N 1
ATOM 2397 C CA . LEU A 1 303 ? 11.889 -27.593 -41.017 1.00 73.38 303 LEU A CA 1
ATOM 2398 C C . LEU A 1 303 ? 12.685 -28.733 -41.666 1.00 73.38 303 LEU A C 1
ATOM 2400 O O . LEU A 1 303 ? 12.880 -28.718 -42.877 1.00 73.38 303 LEU A O 1
ATOM 2404 N N . GLY A 1 304 ? 13.089 -29.743 -40.889 1.00 78.25 304 GLY A N 1
ATOM 2405 C CA . GLY A 1 304 ? 13.784 -30.925 -41.406 1.00 78.25 304 GLY A CA 1
ATOM 2406 C C . GLY A 1 304 ? 12.956 -31.703 -42.431 1.00 78.25 304 GLY A C 1
ATOM 2407 O O . GLY A 1 304 ? 13.470 -32.075 -43.485 1.00 78.25 304 GLY A O 1
ATOM 2408 N N . ARG A 1 305 ? 11.653 -31.881 -42.176 1.00 77.38 305 ARG A N 1
ATOM 2409 C CA . ARG A 1 305 ? 10.737 -32.536 -43.126 1.00 77.38 305 ARG A CA 1
ATOM 2410 C C . ARG A 1 305 ? 10.539 -31.721 -44.399 1.00 77.38 305 ARG A C 1
ATOM 2412 O O . ARG A 1 305 ? 10.555 -32.294 -45.480 1.00 77.38 305 ARG A O 1
ATOM 2419 N N . LEU A 1 306 ? 10.424 -30.397 -44.288 1.00 77.12 306 LEU A N 1
ATOM 2420 C CA . LEU A 1 306 ? 10.331 -29.513 -45.455 1.00 77.12 306 LEU A CA 1
ATOM 2421 C C . LEU A 1 306 ? 11.594 -29.567 -46.321 1.00 77.12 306 LEU A C 1
ATOM 2423 O O . LEU A 1 306 ? 11.496 -29.549 -47.545 1.00 77.12 306 LEU A O 1
ATOM 2427 N N . VAL A 1 307 ? 12.771 -29.667 -45.700 1.00 75.25 307 VAL A N 1
ATOM 2428 C CA . VAL A 1 307 ? 14.036 -29.846 -46.425 1.00 75.25 307 VAL A CA 1
ATOM 2429 C C . VAL A 1 307 ? 14.074 -31.206 -47.125 1.00 75.25 307 VAL A C 1
ATOM 2431 O O . VAL A 1 307 ? 14.407 -31.252 -48.304 1.00 75.25 307 VAL A O 1
ATOM 2434 N N . GLN A 1 308 ? 13.659 -32.292 -46.466 1.00 77.06 308 GLN A N 1
ATOM 2435 C CA . GLN A 1 308 ? 13.573 -33.612 -47.108 1.00 77.06 308 GLN A CA 1
ATOM 2436 C C . GLN A 1 308 ? 12.559 -33.653 -48.256 1.00 77.06 308 GLN A C 1
ATOM 2438 O O . GLN A 1 308 ? 12.835 -34.255 -49.291 1.00 77.06 308 GLN A O 1
ATOM 2443 N N . ASP A 1 309 ? 11.404 -33.005 -48.108 1.00 79.94 309 ASP A N 1
ATOM 2444 C CA . ASP A 1 309 ? 10.406 -32.915 -49.175 1.00 79.94 309 ASP A CA 1
ATOM 2445 C C . ASP A 1 309 ? 10.931 -32.095 -50.361 1.00 79.94 309 ASP A C 1
ATOM 2447 O O . ASP A 1 309 ? 10.724 -32.485 -51.512 1.00 79.94 309 ASP A O 1
ATOM 2451 N N . LEU A 1 310 ? 11.675 -31.013 -50.102 1.00 74.00 310 LEU A N 1
ATOM 2452 C CA . LEU A 1 310 ? 12.365 -30.248 -51.143 1.00 74.00 310 LEU A CA 1
ATOM 2453 C C . LEU A 1 310 ? 13.444 -31.082 -51.842 1.00 74.00 310 LEU A C 1
ATOM 2455 O O . LEU A 1 310 ? 13.489 -31.097 -53.069 1.00 74.00 310 LEU A O 1
ATOM 2459 N N . GLU A 1 311 ? 14.269 -31.826 -51.106 1.00 76.81 311 GLU A N 1
ATOM 2460 C CA . GLU A 1 311 ? 15.274 -32.724 -51.690 1.00 76.81 311 GLU A CA 1
ATOM 2461 C C . GLU A 1 311 ? 14.628 -33.812 -52.557 1.00 76.81 311 GLU A C 1
ATOM 2463 O O . GLU A 1 311 ? 15.106 -34.103 -53.656 1.00 76.81 311 GLU A O 1
ATOM 2468 N N . LYS A 1 312 ? 13.497 -34.367 -52.114 1.00 76.25 312 LYS A N 1
ATOM 2469 C CA . LYS A 1 312 ? 12.744 -35.391 -52.845 1.00 76.25 312 LYS A CA 1
ATOM 2470 C C . LYS A 1 312 ? 12.075 -34.829 -54.102 1.00 76.25 312 LYS A C 1
ATOM 2472 O O . LYS A 1 312 ? 12.068 -35.489 -55.141 1.00 76.25 312 LYS A O 1
ATOM 2477 N N . GLN A 1 313 ? 11.568 -33.596 -54.046 1.00 75.56 313 GLN A N 1
ATOM 2478 C CA . GLN A 1 313 ? 11.075 -32.882 -55.227 1.00 75.56 313 GLN A CA 1
ATOM 2479 C C . GLN A 1 313 ? 12.208 -32.560 -56.209 1.00 75.56 313 GLN A C 1
ATOM 2481 O O . GLN A 1 313 ? 12.041 -32.753 -57.410 1.00 75.56 313 GLN A O 1
ATOM 2486 N N . MET A 1 314 ? 13.380 -32.144 -55.722 1.00 70.00 314 MET A N 1
ATOM 2487 C CA . MET A 1 314 ? 14.547 -31.883 -56.570 1.00 70.00 314 MET A CA 1
ATOM 2488 C C . MET A 1 314 ? 15.125 -33.158 -57.204 1.00 70.00 314 MET A C 1
ATOM 2490 O O . MET A 1 314 ? 15.617 -33.097 -58.331 1.00 70.00 314 MET A O 1
ATOM 2494 N N . ALA A 1 315 ? 15.046 -34.308 -56.527 1.00 70.31 315 ALA A N 1
ATOM 2495 C CA . ALA A 1 315 ? 15.420 -35.606 -57.090 1.00 70.31 315 ALA A CA 1
ATOM 2496 C C . ALA A 1 315 ? 14.459 -36.037 -58.214 1.00 70.31 315 ALA A C 1
ATOM 2498 O O . ALA A 1 315 ? 14.910 -36.381 -59.302 1.00 70.31 315 ALA A O 1
ATOM 2499 N N . ASN A 1 316 ? 13.144 -35.892 -58.013 1.00 65.75 316 ASN A N 1
ATOM 2500 C CA . ASN A 1 316 ? 12.144 -36.207 -59.042 1.00 65.75 316 ASN A CA 1
ATOM 2501 C C . ASN A 1 316 ? 12.235 -35.308 -60.290 1.00 65.75 316 ASN A C 1
ATOM 2503 O O . ASN A 1 316 ? 11.855 -35.734 -61.376 1.00 65.75 316 ASN A O 1
ATOM 2507 N N . VAL A 1 317 ? 12.745 -34.078 -60.163 1.00 63.66 317 VAL A N 1
ATOM 2508 C CA . VAL A 1 317 ? 12.986 -33.184 -61.312 1.00 63.66 317 VAL A CA 1
ATOM 2509 C C . VAL A 1 317 ? 14.227 -33.603 -62.118 1.00 63.66 317 VAL A C 1
ATOM 2511 O O . VAL A 1 317 ? 14.299 -33.309 -63.308 1.00 63.66 317 VAL A O 1
ATOM 2514 N N . LYS A 1 318 ? 15.187 -34.320 -61.514 1.00 58.03 318 LYS A N 1
ATOM 2515 C CA . LYS A 1 318 ? 16.359 -34.868 -62.223 1.00 58.03 318 LYS A CA 1
ATOM 2516 C C . LYS A 1 318 ? 16.070 -36.163 -62.991 1.00 58.03 318 LYS A C 1
ATOM 2518 O O . LYS A 1 318 ? 16.781 -36.432 -63.953 1.00 58.03 318 LYS A O 1
ATOM 2523 N N . ASP A 1 319 ? 15.033 -36.909 -62.608 1.00 56.75 319 ASP A N 1
ATOM 2524 C CA . ASP A 1 319 ? 14.645 -38.186 -63.231 1.00 56.75 319 ASP A CA 1
ATOM 2525 C C . ASP A 1 319 ? 13.510 -38.055 -64.272 1.00 56.75 319 ASP A C 1
ATOM 2527 O O . ASP A 1 319 ? 13.000 -39.057 -64.777 1.00 56.75 319 ASP A O 1
ATOM 2531 N N . ALA A 1 320 ? 13.100 -36.831 -64.625 1.00 53.50 320 ALA A N 1
ATOM 2532 C CA . ALA A 1 320 ? 12.142 -36.604 -65.705 1.00 53.50 320 ALA A CA 1
ATOM 2533 C C . ALA A 1 320 ? 12.826 -36.819 -67.077 1.00 53.50 320 ALA A C 1
ATOM 2535 O O . ALA A 1 320 ? 13.815 -36.140 -67.365 1.00 53.50 320 ALA A O 1
ATOM 2536 N N . PRO A 1 321 ? 12.342 -37.745 -67.930 1.00 53.19 321 PRO A N 1
ATOM 2537 C CA . PRO A 1 321 ? 12.934 -37.970 -69.243 1.00 53.19 321 PRO A CA 1
ATOM 2538 C C . PRO A 1 321 ? 12.699 -36.749 -70.142 1.00 53.19 321 PRO A C 1
ATOM 2540 O O . PRO A 1 321 ? 11.598 -36.197 -70.173 1.00 53.19 321 PRO A O 1
ATOM 2543 N N . VAL A 1 322 ? 13.769 -36.346 -70.834 1.00 50.78 322 VAL A N 1
ATOM 2544 C CA . VAL A 1 322 ? 13.794 -35.320 -71.892 1.00 50.78 322 VAL A CA 1
ATOM 2545 C C . VAL A 1 322 ? 12.871 -35.703 -73.044 1.00 50.78 322 VAL A C 1
ATOM 2547 O O . VAL A 1 322 ? 12.878 -36.898 -73.419 1.00 50.78 322 VAL A O 1
#

Sequence (322 aa):
MIIGAWIFAYGITNVVAMVTNLNGSDSRFQLRMDELNDYMEARELPMQLRYEIREFYFNARISAESKLVNEGKILAEFSALLRSKIAFAINDSVLNKMPFFAGADHNFLMELALSMRMVCFPPLEEVILEGEIGEEMFFIFRGVVEIVKAGIQLGLLGQKQYFGEMAILNQNCLRTATVRTLCFCELRMLTREKFLIALTHYPAMKERIARIVEKRTKTTPKRLSTNPVENPLTALEKIAASAAIDDKTAKQLVSPPTPATTLTRISQLNTDFTASFRSQTAESELEKIQAKISSMIQQQDQLGRLVQDLEKQMANVKDAPV

Solvent-accessible surface area (backbone atoms only — not comparable to full-atom values): 18067 Å² total; per-residue (Å²): 113,70,70,62,52,53,55,50,52,53,51,51,51,53,52,51,52,48,55,55,63,74,41,53,68,60,54,52,51,49,54,52,51,50,57,48,49,53,50,41,56,78,64,66,56,55,70,67,60,54,48,53,54,51,50,44,54,54,53,47,55,73,36,87,64,62,76,54,80,59,50,72,60,60,44,65,77,44,55,73,68,56,39,26,52,52,30,28,63,74,37,36,72,51,53,69,67,15,77,90,43,59,90,59,56,69,68,59,49,26,58,46,31,61,59,44,40,82,48,76,43,53,51,72,39,69,83,36,53,54,70,39,77,40,52,48,26,38,34,29,72,36,42,37,33,36,35,32,44,98,90,40,79,78,48,77,47,40,60,58,36,71,48,49,58,65,12,52,71,41,94,78,20,46,28,90,39,23,30,30,26,72,31,63,27,38,29,38,36,38,45,33,68,63,53,52,55,53,37,69,80,37,57,74,57,44,56,52,49,53,56,52,51,57,50,50,64,67,66,54,71,96,69,84,80,86,81,86,79,83,58,76,65,57,57,54,49,54,53,47,66,75,50,87,70,65,79,76,61,63,73,73,65,77,66,84,85,52,77,72,58,53,57,53,48,52,50,47,53,52,46,51,54,51,45,56,51,46,48,60,52,48,52,55,49,49,52,53,48,51,54,53,50,52,53,50,52,53,52,52,53,52,50,51,50,52,50,51,52,49,52,52,52,57,50,56,64,70,70,57,82,130

Radius of gyration: 28.67 Å; Cα contacts (8 Å, |Δi|>4): 283; chains: 1; bounding box: 65×51×107 Å

Foldseek 3Di:
DVVVVVVVVVVVVVVVVVVCVVCVLVVVLVVVLVVVVVVCVVVVPDPVVNVQVVVQSVVVCVDPCSPVPPVVVVLVVDDPVVSLVVLCVVCVQQQDVAPLNDPPDPVLSSLQSNQWDKDKDAAFDFPDAAFDQDFKKKAFCAAKKFWAAPNRTPDIDGHSDIDLLLLLPDPRSGDHTIIGGHHITIITMHGSVSNVVSCVVPVVSVVVSVVVNVVVVVPPDPDDDDDDDDDPVVVVVVVCVVVDDDPVVVVVPPDDDDPVVVVVVVVVVVVVVVVVVCCVVVVVVVVVVVVVVVVVVVVVVVVVVVVVVVVVVVVVVVPDDD

Nearest PDB structures (foldseek):
  2ptm-assembly1_A  TM=9.236E-01  e=1.959E-17  Strongylocentrotus purpuratus
  7yid-assembly1_A  TM=7.410E-01  e=2.518E-16  Homo sapiens
  6pby-assembly1_A  TM=7.602E-01  e=8.257E-16  Rattus norvegicus
  8eow-assembly1_A  TM=6.828E-01  e=8.257E-16  Rattus norvegicus
  8wui-assembly1_D  TM=7.838E-01  e=2.471E-13  Arabidopsis thaliana

pLDDT: mean 74.02, std 19.44, range [30.12, 96.56]

InterPro domains:
  IPR000595 Cyclic nucleotide-binding domain [PF00027] (121-198)
  IPR000595 Cyclic nucleotide-binding domain [PS50042] (100-216)
  IPR000595 Cyclic nucleotide-binding domain [SM00100] (100-214)
  IPR000595 Cyclic nucleotide-binding domain [cd00038] (100-210)
  IPR014710 RmlC-like jelly roll fold [G3DSA:2.60.120.10] (85-220)
  IPR018488 Cyclic nucleotide-binding, conserved site [PS00888] (127-143)
  IPR018488 Cyclic nucleotide-binding, conserved site [PS00889] (163-181)
  IPR018490 Cyclic nucleotide-binding domain superfamily [SSF51206] (25-216)
  IPR050866 Cyclic nucleotide-gated cation channel [PTHR45638] (1-302)

Mean predicted aligned error: 16.92 Å

Secondary structure (DSSP, 8-state):
-HHHHHHHHHHHHHHHHHHHHHTHHHHHHHHHHHHHHHHHHHTT--HHHHHHHHHHHHHHHHSGGGG-TTHHHHHHTS-HHHHHHHHHHHTHHHHTTSGGGTT--HHHHHHHHHH-EEEEE-TT-EEE-TTSB--EEEEEEES-EEEEETTEEEEEE-TT-EE-HHHHHSTT-B-SSEEEESS-EEEEEEEHHHHHHHHHH-HHHHHHHHHHHHHHHHHS-S---S-----HHHHHHHHHHHS---HHHHTTSSSPPPHHHHHHHHHHHHHHHHHHHHHHHHHHHHHHHHHHHHHHHHHHHHHHHHHHHHHHHHHHHHSS--